Protein AF-A0A4Y8I6A5-F1 (afdb_monomer)

Secondary structure (DSSP, 8-state):
--HHHHHHHHHHHHHHHHHHHTTTS--HHHHHH-TTHHHH-HHHHHHHHHHHHHHHHHHHHHHHHHHHHHHHHHHHHHTTHHHHTT-SSHHHHHHTTT--HHHHHHHHHHIIIIIIIT---HHHHHTS-HHHHHHHHHHHHSTT--HHHHHHHHHHHHHS-HHHHHHHHHHHHHHHHHHHHHHHHHT-

Structure (mmCIF, N/CA/C/O backbone):
data_AF-A0A4Y8I6A5-F1
#
_entry.id   AF-A0A4Y8I6A5-F1
#
loop_
_atom_site.group_PDB
_atom_site.id
_atom_site.type_symbol
_atom_site.label_atom_id
_atom_site.label_alt_id
_atom_site.label_comp_id
_atom_site.label_asym_id
_atom_site.label_entity_id
_atom_site.label_seq_id
_atom_site.pdbx_PDB_ins_code
_atom_site.Cartn_x
_atom_site.Cartn_y
_atom_site.Cartn_z
_atom_site.occupancy
_atom_site.B_iso_or_equiv
_atom_site.auth_seq_id
_atom_site.auth_comp_id
_atom_site.auth_asym_id
_atom_site.auth_atom_id
_atom_site.pdbx_PDB_model_num
ATOM 1 N N . MET A 1 1 ? -5.069 42.595 6.180 1.00 43.12 1 MET A N 1
ATOM 2 C CA . MET A 1 1 ? -6.204 42.100 6.988 1.00 43.12 1 MET A CA 1
ATOM 3 C C . MET A 1 1 ? -7.064 41.195 6.094 1.00 43.12 1 MET A C 1
ATOM 5 O O . MET A 1 1 ? -8.200 41.523 5.819 1.00 43.12 1 MET A O 1
ATOM 9 N N . GLU A 1 2 ? -6.497 40.092 5.577 1.00 47.56 2 GLU A N 1
ATOM 10 C CA . GLU A 1 2 ? -7.150 39.235 4.550 1.00 47.56 2 GLU A CA 1
ATOM 11 C C . GLU A 1 2 ? -7.044 37.723 4.825 1.00 47.56 2 GLU A C 1
ATOM 13 O O . GLU A 1 2 ? -7.736 36.931 4.198 1.00 47.56 2 GLU A O 1
ATOM 18 N N . LYS A 1 3 ? -6.242 37.287 5.808 1.00 46.78 3 LYS A N 1
ATOM 19 C CA . LYS A 1 3 ? -6.099 35.855 6.132 1.00 46.78 3 LYS A CA 1
ATOM 20 C C . LYS A 1 3 ? -7.251 35.273 6.964 1.00 46.78 3 LYS A C 1
ATOM 22 O O . LYS A 1 3 ? -7.397 34.061 7.003 1.00 46.78 3 LYS A O 1
ATOM 27 N N . MET A 1 4 ? -8.086 36.110 7.585 1.00 45.22 4 MET A N 1
ATOM 28 C CA . MET A 1 4 ? -9.208 35.647 8.419 1.00 45.22 4 MET A CA 1
ATOM 29 C C . MET A 1 4 ? -10.444 35.211 7.618 1.00 45.22 4 MET A C 1
ATOM 31 O O . MET A 1 4 ? -11.319 34.566 8.181 1.00 45.22 4 MET A O 1
ATOM 35 N N . ASN A 1 5 ? -10.527 35.530 6.320 1.00 50.16 5 ASN A N 1
ATOM 36 C CA . ASN A 1 5 ? -11.754 35.312 5.545 1.00 50.16 5 ASN A CA 1
ATOM 37 C C . ASN A 1 5 ? -11.754 33.980 4.772 1.00 50.16 5 ASN A C 1
ATOM 39 O O . ASN A 1 5 ? -12.779 33.320 4.687 1.00 50.16 5 ASN A O 1
ATOM 43 N N . ALA A 1 6 ? -10.600 33.524 4.270 1.00 48.41 6 ALA A N 1
ATOM 44 C CA . ALA A 1 6 ? -10.516 32.258 3.530 1.00 48.41 6 ALA A CA 1
ATOM 45 C C . ALA A 1 6 ? -10.753 31.027 4.424 1.00 48.41 6 ALA A C 1
ATOM 47 O O . ALA A 1 6 ? -11.382 30.067 3.996 1.00 48.41 6 ALA A O 1
ATOM 48 N N . GLN A 1 7 ? -10.286 31.084 5.675 1.00 49.12 7 GLN A N 1
ATOM 49 C CA . GLN A 1 7 ? -10.364 29.980 6.635 1.00 49.12 7 GLN A CA 1
ATOM 50 C C . GLN A 1 7 ? -11.782 29.796 7.207 1.00 49.12 7 GLN A C 1
ATOM 52 O O . GLN A 1 7 ? -12.219 28.675 7.445 1.00 49.12 7 GLN A O 1
ATOM 57 N N . ALA A 1 8 ? -12.527 30.894 7.374 1.00 49.81 8 ALA A N 1
ATOM 58 C CA . ALA A 1 8 ? -13.933 30.858 7.776 1.00 49.81 8 ALA A CA 1
ATOM 59 C C . ALA A 1 8 ? -14.845 30.364 6.637 1.00 49.81 8 ALA A C 1
ATOM 61 O O . ALA A 1 8 ? -15.798 29.627 6.876 1.00 49.81 8 ALA A O 1
ATOM 62 N N . VAL A 1 9 ? -14.525 30.719 5.386 1.00 51.00 9 VAL A N 1
ATOM 63 C CA . VAL A 1 9 ? -15.269 30.264 4.200 1.00 51.00 9 VAL A CA 1
ATOM 64 C C . VAL A 1 9 ? -15.098 28.758 3.969 1.00 51.00 9 VAL A C 1
ATOM 66 O O . VAL A 1 9 ? -16.078 28.088 3.651 1.00 51.00 9 VAL A O 1
ATOM 69 N N . THR A 1 10 ? -13.903 28.198 4.184 1.00 61.25 10 THR A N 1
ATOM 70 C CA . THR A 1 10 ? -13.687 26.743 4.094 1.00 61.25 10 THR A CA 1
ATOM 71 C C . THR A 1 10 ? -14.313 25.970 5.256 1.00 61.25 10 THR A C 1
ATOM 73 O O . THR A 1 10 ? -14.865 24.898 5.019 1.00 61.25 10 THR A O 1
ATOM 76 N N . SER A 1 11 ? -14.298 26.509 6.482 1.00 60.16 11 SER A N 1
ATOM 77 C CA . SER A 1 11 ? -14.939 25.865 7.644 1.00 60.16 11 SER A CA 1
ATOM 78 C C . SER A 1 11 ? -16.458 25.756 7.472 1.00 60.16 11 SER A C 1
ATOM 80 O O . SER A 1 11 ? -17.018 24.676 7.638 1.00 60.16 11 SER A O 1
ATOM 82 N N . ASN A 1 12 ? -17.112 26.833 7.024 1.00 62.53 12 ASN A N 1
ATOM 83 C CA . ASN A 1 12 ? -18.562 26.846 6.806 1.00 62.53 12 ASN A CA 1
ATOM 84 C C . ASN A 1 12 ? -19.004 25.893 5.681 1.00 62.53 12 ASN A C 1
ATOM 86 O O . ASN A 1 12 ? -20.095 25.336 5.741 1.00 62.53 12 ASN A O 1
ATOM 90 N N . GLN A 1 13 ? -18.173 25.680 4.653 1.00 67.31 13 GLN A N 1
ATOM 91 C CA . GLN A 1 13 ? -18.463 24.709 3.589 1.00 67.31 13 GLN A CA 1
ATOM 92 C C . GLN A 1 13 ? -18.301 23.258 4.054 1.00 67.31 13 GLN A C 1
ATOM 94 O O . GLN A 1 13 ? -19.060 22.391 3.619 1.00 67.31 13 GLN A O 1
ATOM 99 N N . LEU A 1 14 ? -17.323 22.991 4.923 1.00 67.00 14 LEU A N 1
ATOM 100 C CA . LEU A 1 14 ? -17.109 21.664 5.494 1.00 67.00 14 LEU A CA 1
ATOM 101 C C . LEU A 1 14 ? -18.256 21.287 6.440 1.00 67.00 14 LEU A C 1
ATOM 103 O O . LEU A 1 14 ? -18.814 20.202 6.316 1.00 67.00 14 LEU A O 1
ATOM 107 N N . GLU A 1 15 ? -18.655 22.206 7.323 1.00 67.75 15 GLU A N 1
ATOM 108 C CA . GLU A 1 15 ? -19.793 22.027 8.233 1.00 67.75 15 GLU A CA 1
ATOM 109 C C . GLU A 1 15 ? -21.109 21.815 7.476 1.00 67.75 15 GLU A C 1
ATOM 111 O O . GLU A 1 15 ? -21.876 20.919 7.828 1.00 67.75 15 GLU A O 1
ATOM 116 N N . LEU A 1 16 ? -21.342 22.568 6.393 1.00 68.88 16 LEU A N 1
ATOM 117 C CA . LEU A 1 16 ? -22.527 22.396 5.551 1.00 68.88 16 LEU A CA 1
ATOM 118 C C . LEU A 1 16 ? -22.558 20.999 4.911 1.00 68.88 16 LEU A C 1
ATOM 120 O O . LEU A 1 16 ? -23.539 20.276 5.074 1.00 68.88 16 LEU A O 1
ATOM 124 N N . ARG A 1 17 ? -21.462 20.570 4.271 1.00 67.12 17 ARG A N 1
ATOM 125 C CA . ARG A 1 17 ? -21.374 19.236 3.653 1.00 67.12 17 ARG A CA 1
ATOM 126 C C . ARG A 1 17 ? -21.499 18.107 4.675 1.00 67.12 17 ARG A C 1
ATOM 128 O O . ARG A 1 17 ? -22.164 17.111 4.402 1.00 67.12 17 ARG A O 1
ATOM 135 N N . LEU A 1 18 ? -20.899 18.257 5.856 1.00 68.06 18 LEU A N 1
ATOM 136 C CA . LEU A 1 18 ? -21.049 17.290 6.946 1.00 68.06 18 LEU A CA 1
ATOM 137 C C . LEU A 1 18 ? -22.509 17.200 7.397 1.00 68.06 18 LEU A C 1
ATOM 139 O O . LEU A 1 18 ? -23.040 16.102 7.545 1.00 68.06 18 LEU A O 1
ATOM 143 N N . SER A 1 19 ? -23.185 18.341 7.548 1.00 66.06 19 SER A N 1
ATOM 144 C CA . SER A 1 19 ? -24.585 18.389 7.977 1.00 66.06 19 SER A CA 1
ATOM 145 C C . SER A 1 19 ? -25.557 17.754 6.974 1.00 66.06 19 SER A C 1
ATOM 147 O O . SER A 1 19 ? -26.521 17.113 7.393 1.00 66.06 19 SER A O 1
ATOM 149 N N . GLU A 1 20 ? -25.279 17.870 5.671 1.00 67.31 20 GLU A N 1
ATOM 150 C CA . GLU A 1 20 ? -26.081 17.268 4.597 1.00 67.31 20 GLU A CA 1
ATOM 151 C C . GLU A 1 20 ? -25.917 15.739 4.536 1.00 67.31 20 GLU A C 1
ATOM 153 O O . GLU A 1 20 ? -26.869 15.024 4.223 1.00 67.31 20 GLU A O 1
ATOM 158 N N . THR A 1 21 ? -24.742 15.230 4.912 1.00 63.84 21 THR A N 1
ATOM 159 C CA . THR A 1 21 ? -24.353 13.826 4.695 1.00 63.84 21 THR A CA 1
ATOM 160 C C . THR A 1 21 ? -24.553 12.948 5.942 1.00 63.84 21 THR A C 1
ATOM 162 O O . THR A 1 21 ? -24.827 11.749 5.837 1.00 63.84 21 THR A O 1
ATOM 165 N N . LYS A 1 22 ? -24.534 13.545 7.147 1.00 62.31 22 LYS A N 1
ATOM 166 C CA . LYS A 1 22 ? -24.567 12.816 8.434 1.00 62.31 22 LYS A CA 1
ATOM 167 C C . LYS A 1 22 ? -25.775 11.898 8.635 1.00 62.31 22 LYS A C 1
ATOM 169 O O . LYS A 1 22 ? -25.669 10.885 9.326 1.00 62.31 22 LYS A O 1
ATOM 174 N N . ASN A 1 23 ? -26.918 12.238 8.043 1.00 56.59 23 ASN A N 1
ATOM 175 C CA . ASN A 1 23 ? -28.165 11.482 8.197 1.00 56.59 23 ASN A CA 1
ATOM 176 C C . ASN A 1 23 ? -28.433 10.499 7.045 1.00 56.59 23 ASN A C 1
ATOM 178 O O . ASN A 1 23 ? -29.387 9.732 7.131 1.00 56.59 23 ASN A O 1
ATOM 182 N N . GLN A 1 24 ? -27.639 10.535 5.970 1.00 61.53 24 GLN A N 1
ATOM 183 C CA . GLN A 1 24 ? -27.833 9.679 4.792 1.00 61.53 24 GLN A CA 1
ATOM 184 C C . GLN A 1 24 ? -26.874 8.483 4.771 1.00 61.53 24 GLN A C 1
ATOM 186 O O . GLN A 1 24 ? -27.240 7.431 4.257 1.00 61.53 24 GLN A O 1
ATOM 191 N N . GLU A 1 25 ? -25.679 8.625 5.355 1.00 70.25 25 GLU A N 1
ATOM 192 C CA . GLU A 1 25 ? -24.605 7.626 5.231 1.00 70.25 25 GLU A CA 1
ATOM 193 C C . GLU A 1 25 ? -24.274 6.866 6.523 1.00 70.25 25 GLU A C 1
ATOM 195 O O . GLU A 1 25 ? -23.588 5.845 6.461 1.00 70.25 25 GLU A O 1
ATOM 200 N N . ILE A 1 26 ? -24.730 7.342 7.687 1.00 83.06 26 ILE A N 1
ATOM 201 C CA . ILE A 1 26 ? -24.461 6.718 8.992 1.00 83.06 26 ILE A CA 1
ATOM 202 C C . ILE A 1 26 ? -25.775 6.266 9.632 1.00 83.06 26 ILE A C 1
ATOM 204 O O . ILE A 1 26 ? -26.689 7.068 9.839 1.00 83.06 26 ILE A O 1
ATOM 208 N N . THR A 1 27 ? -25.865 4.989 9.974 1.00 85.31 27 THR A N 1
ATOM 209 C CA . THR A 1 27 ? -27.017 4.391 10.658 1.00 85.31 27 THR A CA 1
ATOM 210 C C . THR A 1 27 ? -26.979 4.643 12.165 1.00 85.31 27 THR A C 1
ATOM 212 O O . THR A 1 27 ? -25.918 4.847 12.757 1.00 85.31 27 THR A O 1
ATOM 215 N N . ASP A 1 28 ? -28.143 4.602 12.814 1.00 85.38 28 ASP A N 1
ATOM 216 C CA . ASP A 1 28 ? -28.228 4.719 14.277 1.00 85.38 28 ASP A CA 1
ATOM 217 C C . ASP A 1 28 ? -27.518 3.550 14.982 1.00 85.38 28 ASP A C 1
ATOM 219 O O . ASP A 1 28 ? -26.943 3.730 16.053 1.00 85.38 28 ASP A O 1
ATOM 223 N N . GLU A 1 29 ? -27.485 2.372 14.350 1.00 86.06 29 GLU A N 1
ATOM 224 C CA . GLU A 1 29 ? -26.747 1.198 14.825 1.00 86.06 29 GLU A CA 1
ATOM 225 C C . GLU A 1 29 ? -25.229 1.436 14.826 1.00 86.06 29 GLU A C 1
ATOM 227 O O . GLU A 1 29 ? -24.567 1.119 15.814 1.00 86.06 29 GLU A O 1
ATOM 232 N N . GLU A 1 30 ? -24.672 2.055 13.776 1.00 85.31 30 GLU A N 1
ATOM 233 C CA . GLU A 1 30 ? -23.248 2.429 13.722 1.00 85.31 30 GLU A CA 1
ATOM 234 C C . GLU A 1 30 ? -22.875 3.435 14.821 1.00 85.31 30 GLU A C 1
ATOM 236 O O . GLU A 1 30 ? -21.809 3.329 15.432 1.00 85.31 30 GLU A O 1
ATOM 241 N N . VAL A 1 31 ? -23.757 4.400 15.107 1.00 85.56 31 VAL A N 1
ATOM 242 C CA . VAL A 1 31 ? -23.542 5.375 16.188 1.00 85.56 31 VAL A CA 1
ATOM 243 C C . VAL A 1 31 ? -23.628 4.692 17.554 1.00 85.56 31 VAL A C 1
ATOM 245 O O . VAL A 1 31 ? -22.756 4.902 18.397 1.00 85.56 31 VAL A O 1
ATOM 248 N N . ALA A 1 32 ? -24.634 3.845 17.777 1.00 85.50 32 ALA A N 1
ATOM 249 C CA . ALA A 1 32 ? -24.823 3.135 19.041 1.00 85.50 32 ALA A CA 1
ATOM 250 C C . ALA A 1 32 ? -23.704 2.117 19.328 1.00 85.50 32 ALA A C 1
ATOM 252 O O . ALA A 1 32 ? -23.333 1.920 20.484 1.00 85.50 32 ALA A O 1
ATOM 253 N N . ALA A 1 33 ? -23.133 1.499 18.292 1.00 87.38 33 ALA A N 1
ATOM 254 C CA . ALA A 1 33 ? -22.015 0.566 18.425 1.00 87.38 33 ALA A CA 1
ATOM 255 C C . ALA A 1 33 ? -20.699 1.251 18.839 1.00 87.38 33 ALA A C 1
ATOM 257 O O . ALA A 1 33 ? -19.775 0.590 19.321 1.00 87.38 33 ALA A O 1
ATOM 258 N N . ASN A 1 34 ? -20.585 2.570 18.666 1.00 86.94 34 ASN A N 1
ATOM 259 C CA . ASN A 1 34 ? -19.390 3.303 19.049 1.00 86.94 34 ASN A CA 1
ATOM 260 C C . ASN A 1 34 ? -19.425 3.649 20.544 1.00 86.94 34 ASN A C 1
ATOM 262 O O . ASN A 1 34 ? -20.170 4.523 20.980 1.00 86.94 34 ASN A O 1
ATOM 266 N N . TRP A 1 35 ? -18.553 3.016 21.332 1.00 85.12 35 TRP A N 1
ATOM 267 C CA . TRP A 1 35 ? -18.461 3.232 22.785 1.00 85.12 35 TRP A CA 1
ATOM 268 C C . TRP A 1 35 ? -18.250 4.702 23.183 1.00 85.12 35 TRP A C 1
ATOM 270 O O . TRP A 1 35 ? -18.579 5.110 24.294 1.00 85.12 35 TRP A O 1
ATOM 280 N N . ARG A 1 36 ? -17.703 5.523 22.278 1.00 85.94 36 ARG A N 1
ATOM 281 C CA . ARG A 1 36 ? -17.459 6.950 22.516 1.00 85.94 36 ARG A CA 1
ATOM 282 C C . ARG A 1 36 ? -18.739 7.792 22.492 1.00 85.94 36 ARG A C 1
ATOM 284 O O . ARG A 1 36 ? -18.699 8.938 22.941 1.00 85.94 36 ARG A O 1
ATOM 291 N N . THR A 1 37 ? -19.860 7.249 22.018 1.00 88.88 37 THR A N 1
ATOM 292 C CA . THR A 1 37 ? -21.160 7.938 21.964 1.00 88.88 37 THR A CA 1
ATOM 293 C C . THR A 1 37 ? -21.626 8.392 23.341 1.00 88.88 37 THR A C 1
ATOM 295 O O . THR A 1 37 ? -22.098 9.517 23.478 1.00 88.88 37 THR A O 1
ATOM 298 N N . GLU A 1 38 ? -21.396 7.593 24.384 1.00 86.44 38 GLU A N 1
ATOM 299 C CA . GLU A 1 38 ? -21.756 7.952 25.764 1.00 86.44 38 GLU A CA 1
ATOM 300 C C . GLU A 1 38 ? -20.943 9.136 26.316 1.00 86.44 38 GLU A C 1
ATOM 302 O O . GLU A 1 38 ? -21.391 9.833 27.224 1.00 86.44 38 GLU A O 1
ATOM 307 N N . ILE A 1 39 ? -19.748 9.376 25.767 1.00 91.88 39 ILE A N 1
ATOM 308 C CA . ILE A 1 39 ? -18.814 10.402 26.249 1.00 91.88 39 ILE A CA 1
ATOM 309 C C . ILE A 1 39 ? -19.007 11.717 25.494 1.00 91.88 39 ILE A C 1
ATOM 311 O O . ILE A 1 39 ? -19.040 12.783 26.107 1.00 91.88 39 ILE A O 1
ATOM 315 N N . TYR A 1 40 ? -19.106 11.650 24.164 1.00 88.81 40 TYR A N 1
ATOM 316 C CA . TYR A 1 40 ? -19.106 12.837 23.300 1.00 88.81 40 TYR A CA 1
ATOM 317 C C . TYR A 1 40 ? -20.482 13.176 22.713 1.00 88.81 40 TYR A C 1
ATOM 319 O O . TYR A 1 40 ? -20.649 14.259 22.154 1.00 88.81 40 TYR A O 1
ATOM 327 N N . GLY A 1 41 ? -21.466 12.287 22.859 1.00 91.00 41 GLY A N 1
ATOM 328 C CA . GLY A 1 41 ? -22.806 12.438 22.301 1.00 91.00 41 GLY A CA 1
ATOM 329 C C . GLY A 1 41 ? -22.916 11.998 20.838 1.00 91.00 41 GLY A C 1
ATOM 330 O O . GLY A 1 41 ? -21.947 12.004 20.074 1.00 91.00 41 GLY A O 1
ATOM 331 N N . GLU A 1 42 ? -24.135 11.636 20.438 1.00 89.25 42 GLU A N 1
ATOM 332 C CA . GLU A 1 42 ? -24.448 11.059 19.122 1.00 89.25 42 GLU A CA 1
ATOM 333 C C . GLU A 1 42 ? -24.036 11.952 17.949 1.00 89.25 42 GLU A C 1
ATOM 335 O O . GLU A 1 42 ? -23.518 11.463 16.948 1.00 89.25 42 GLU A O 1
ATOM 340 N N . GLU A 1 43 ? -24.233 13.267 18.062 1.00 86.00 43 GLU A N 1
ATOM 341 C CA . GLU A 1 43 ? -23.920 14.199 16.977 1.00 86.00 43 GLU A CA 1
ATOM 342 C C . GLU A 1 43 ? -22.422 1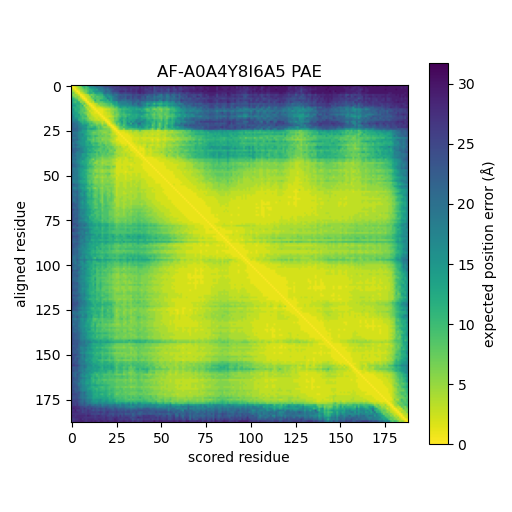4.237 16.654 1.00 86.00 43 GLU A C 1
ATOM 344 O O . GLU A 1 43 ? -22.040 14.207 15.482 1.00 86.00 43 GLU A O 1
ATOM 349 N N . VAL A 1 44 ? -21.570 14.262 17.683 1.00 87.44 44 VAL A N 1
ATOM 350 C CA . VAL A 1 44 ? -20.113 14.297 17.502 1.00 87.44 44 VAL A CA 1
ATOM 351 C C . VAL A 1 44 ? -19.630 12.996 16.870 1.00 87.44 44 VAL A C 1
ATOM 353 O O . VAL A 1 44 ? -18.817 13.022 15.943 1.00 87.44 44 VAL A O 1
ATOM 356 N N . ILE A 1 45 ? -20.158 11.858 17.327 1.00 90.56 45 ILE A N 1
ATOM 357 C CA . ILE A 1 45 ? -19.795 10.552 16.773 1.00 90.56 45 ILE A CA 1
ATOM 358 C C . ILE A 1 45 ? -20.252 10.417 15.330 1.00 90.56 45 ILE A C 1
ATOM 360 O O . ILE A 1 45 ? -19.460 10.005 14.487 1.00 90.56 45 ILE A O 1
ATOM 364 N N . ARG A 1 46 ? -21.476 10.834 15.010 1.00 88.06 46 ARG A N 1
ATOM 365 C CA . ARG A 1 46 ? -21.986 10.791 13.640 1.00 88.06 46 ARG A CA 1
ATOM 366 C C . ARG A 1 46 ? -21.110 11.606 12.687 1.00 88.06 46 ARG A C 1
ATOM 368 O O . ARG A 1 46 ? -20.738 11.103 11.634 1.00 88.06 46 ARG A O 1
ATOM 375 N N . ASN A 1 47 ? -20.712 12.818 13.078 1.00 85.19 47 ASN A N 1
ATOM 376 C CA . ASN A 1 47 ? -19.799 13.638 12.275 1.00 85.19 47 ASN A CA 1
ATOM 377 C C . ASN A 1 47 ? -18.415 12.987 12.123 1.00 85.19 47 ASN A C 1
ATOM 379 O O . ASN A 1 47 ? -17.833 13.033 11.042 1.00 85.19 47 ASN A O 1
ATOM 383 N N . THR A 1 48 ? -17.902 12.364 13.187 1.00 87.25 48 THR A N 1
ATOM 384 C CA . THR A 1 48 ? -16.615 11.650 13.154 1.00 87.25 48 THR A CA 1
ATOM 385 C C . THR A 1 48 ? -16.666 10.471 12.181 1.00 87.25 48 THR A C 1
ATOM 387 O O . THR A 1 48 ? -15.785 10.341 11.343 1.00 87.25 48 THR A O 1
ATOM 390 N N . LEU A 1 49 ? -17.731 9.667 12.222 1.00 87.69 49 LEU A N 1
ATOM 391 C CA . LEU A 1 49 ? -17.896 8.515 11.334 1.00 87.69 49 LEU A CA 1
ATOM 392 C C . LEU A 1 49 ? -18.022 8.921 9.858 1.00 87.69 49 LEU A C 1
ATOM 394 O O . LEU A 1 49 ? -17.468 8.244 8.996 1.00 87.69 49 LEU A O 1
ATOM 398 N N . VAL A 1 50 ? -18.703 10.035 9.553 1.00 88.06 50 VAL A N 1
ATOM 399 C CA . VAL A 1 50 ? -18.737 10.587 8.183 1.00 88.06 50 VAL A CA 1
ATOM 400 C C . VAL A 1 50 ? -17.333 10.971 7.723 1.00 88.06 50 VAL A C 1
ATOM 402 O O . VAL A 1 50 ? -16.927 10.619 6.619 1.00 88.06 50 VAL A O 1
ATOM 405 N N . LEU A 1 51 ? -16.577 11.675 8.572 1.00 85.31 51 LEU A N 1
ATOM 406 C CA . LEU A 1 51 ? -15.205 12.066 8.251 1.00 85.31 51 LE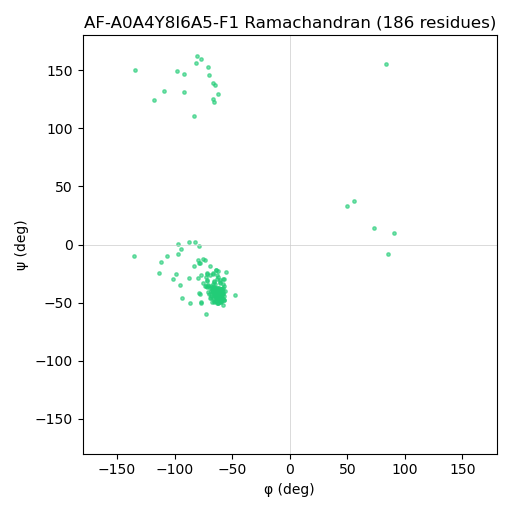U A CA 1
ATOM 407 C C . LEU A 1 51 ? -14.315 10.844 8.013 1.00 85.31 51 LEU A C 1
ATOM 409 O O . LEU A 1 51 ? -13.563 10.836 7.041 1.00 85.31 51 LEU A O 1
ATOM 413 N N . ASP A 1 52 ? -14.430 9.814 8.849 1.00 86.81 52 ASP A N 1
ATOM 414 C CA . ASP A 1 52 ? -13.676 8.570 8.690 1.00 86.81 52 ASP A CA 1
ATOM 415 C C . ASP A 1 52 ? -14.010 7.880 7.356 1.00 86.81 52 ASP A C 1
ATOM 417 O O . ASP A 1 52 ? -13.092 7.482 6.634 1.00 86.81 52 ASP A O 1
ATOM 421 N N . LYS A 1 53 ? -15.297 7.809 6.971 1.00 86.38 53 LYS A N 1
ATOM 422 C CA . LYS A 1 53 ? -15.719 7.270 5.662 1.00 86.38 53 LYS A CA 1
ATOM 423 C C . LYS A 1 53 ? -15.133 8.078 4.504 1.00 86.38 53 LYS A C 1
ATOM 425 O O . LYS A 1 53 ? -14.497 7.500 3.627 1.00 86.38 53 LYS A O 1
ATOM 430 N N . TRP A 1 54 ? -15.255 9.404 4.529 1.00 86.75 54 TRP A N 1
ATOM 431 C CA . TRP A 1 54 ? -14.723 10.269 3.468 1.00 86.75 54 TRP A CA 1
ATOM 432 C C . TRP A 1 54 ? -13.205 10.190 3.328 1.00 86.75 54 TRP A C 1
ATOM 434 O O . TRP A 1 54 ? -12.675 10.189 2.216 1.00 86.75 54 TRP A O 1
ATOM 444 N N . VAL A 1 55 ? -12.486 10.141 4.451 1.00 86.31 55 VAL A N 1
ATOM 445 C CA . VAL A 1 55 ? -11.032 9.948 4.443 1.00 86.31 55 VAL A CA 1
ATOM 446 C C . VAL A 1 55 ? -10.699 8.585 3.841 1.00 86.31 55 VAL A C 1
ATOM 448 O O . VAL A 1 55 ? -9.826 8.512 2.977 1.00 86.31 55 VAL A O 1
ATOM 451 N N . GLY A 1 56 ? -11.423 7.533 4.232 1.00 87.38 56 GLY A N 1
ATOM 452 C CA . GLY A 1 56 ? -11.284 6.192 3.664 1.00 87.38 56 GLY A CA 1
ATOM 453 C C . GLY A 1 56 ? -11.491 6.160 2.148 1.00 87.38 56 GLY A C 1
ATOM 454 O O . GLY A 1 56 ? -10.643 5.636 1.429 1.00 87.38 56 GLY A O 1
ATOM 455 N N . GLU A 1 57 ? -12.554 6.785 1.640 1.00 88.75 57 GLU A N 1
ATOM 456 C CA . GLU A 1 57 ? -12.833 6.885 0.200 1.00 88.75 57 GLU A CA 1
ATOM 457 C C . GLU A 1 57 ? -11.724 7.621 -0.555 1.00 88.75 57 GLU A C 1
ATOM 459 O O . GLU A 1 57 ? -11.270 7.171 -1.606 1.00 88.75 57 GLU A O 1
ATOM 464 N N . LYS A 1 58 ? -11.230 8.736 -0.008 1.00 89.12 58 LYS A N 1
ATOM 465 C CA . LYS A 1 58 ? -10.146 9.501 -0.639 1.00 89.12 58 LYS A CA 1
ATOM 466 C C . LYS A 1 58 ? -8.825 8.741 -0.645 1.00 89.12 58 LYS A C 1
ATOM 468 O O . LYS A 1 58 ? -8.085 8.837 -1.624 1.00 89.12 58 LYS A O 1
ATOM 473 N N . ILE A 1 59 ? -8.536 7.979 0.410 1.00 90.00 59 ILE A N 1
ATOM 474 C CA . ILE A 1 59 ? -7.393 7.058 0.443 1.00 90.00 59 ILE A CA 1
ATOM 475 C C . ILE A 1 59 ? -7.561 5.988 -0.637 1.00 90.00 59 ILE A C 1
ATOM 477 O O . ILE A 1 59 ? -6.631 5.761 -1.409 1.00 90.00 59 ILE A O 1
ATOM 481 N N . PHE A 1 60 ? -8.746 5.386 -0.743 1.00 92.12 60 PHE A N 1
ATOM 482 C CA . PHE A 1 60 ? -9.033 4.361 -1.741 1.00 92.12 60 PHE A CA 1
ATOM 483 C C . PHE A 1 60 ? -8.857 4.877 -3.176 1.00 92.12 60 PHE A C 1
ATOM 485 O O . PHE A 1 60 ? -8.160 4.251 -3.977 1.00 92.12 60 PHE A O 1
ATOM 492 N N . GLU A 1 61 ? -9.422 6.044 -3.496 1.00 92.81 61 GLU A N 1
ATOM 493 C CA . GLU A 1 61 ? -9.260 6.701 -4.800 1.00 92.81 61 GLU A CA 1
ATOM 494 C C . GLU A 1 61 ? -7.782 6.982 -5.114 1.00 92.81 61 GLU A C 1
ATOM 496 O O . GLU A 1 61 ? -7.300 6.673 -6.206 1.00 92.81 61 GLU A O 1
ATOM 501 N N . ALA A 1 62 ? -7.043 7.545 -4.150 1.00 92.31 62 ALA A N 1
ATOM 502 C CA . ALA A 1 62 ? -5.628 7.861 -4.322 1.00 92.31 62 ALA A CA 1
ATOM 503 C C . ALA A 1 62 ? -4.781 6.599 -4.543 1.00 92.31 62 ALA A C 1
ATOM 505 O O . ALA A 1 62 ? -3.902 6.581 -5.409 1.00 92.31 62 ALA A O 1
ATOM 506 N N . ASN A 1 63 ? -5.063 5.534 -3.793 1.00 95.06 63 ASN A N 1
ATOM 507 C CA . ASN A 1 63 ? -4.380 4.253 -3.925 1.00 95.06 63 ASN A CA 1
ATOM 508 C C . ASN A 1 63 ? -4.686 3.581 -5.264 1.00 95.06 63 ASN A C 1
ATOM 510 O O . ASN A 1 63 ? -3.770 3.062 -5.900 1.00 95.06 63 ASN A O 1
ATOM 514 N N . THR A 1 64 ? -5.938 3.651 -5.721 1.00 95.69 64 THR A N 1
ATOM 515 C CA . THR A 1 64 ? -6.353 3.132 -7.032 1.00 95.69 64 THR A CA 1
ATOM 516 C C . THR A 1 64 ? -5.539 3.795 -8.139 1.00 95.69 64 THR A C 1
ATOM 518 O O . THR A 1 64 ? -4.871 3.108 -8.912 1.00 95.69 64 THR A O 1
ATOM 521 N N . ALA A 1 65 ? -5.497 5.131 -8.150 1.00 94.81 65 ALA A N 1
ATOM 522 C CA . ALA A 1 65 ? -4.726 5.890 -9.132 1.00 94.81 65 ALA A CA 1
ATOM 523 C C . ALA A 1 65 ? -3.222 5.562 -9.077 1.00 94.81 65 ALA A C 1
ATOM 525 O O . ALA A 1 65 ? -2.563 5.465 -10.113 1.00 94.81 65 ALA A O 1
ATOM 526 N N . MET A 1 66 ? -2.672 5.365 -7.874 1.00 95.12 66 MET A N 1
ATOM 527 C CA . MET A 1 66 ? -1.272 4.980 -7.690 1.00 95.12 66 MET A CA 1
ATOM 528 C C . MET A 1 66 ? -0.972 3.598 -8.287 1.00 95.12 66 MET A C 1
ATOM 530 O O . MET A 1 66 ? -0.009 3.468 -9.047 1.00 95.12 66 MET A O 1
ATOM 534 N N . PHE A 1 67 ? -1.791 2.582 -7.999 1.00 96.38 67 PHE A N 1
ATOM 535 C CA . PHE A 1 67 ? -1.581 1.234 -8.535 1.00 96.38 67 PHE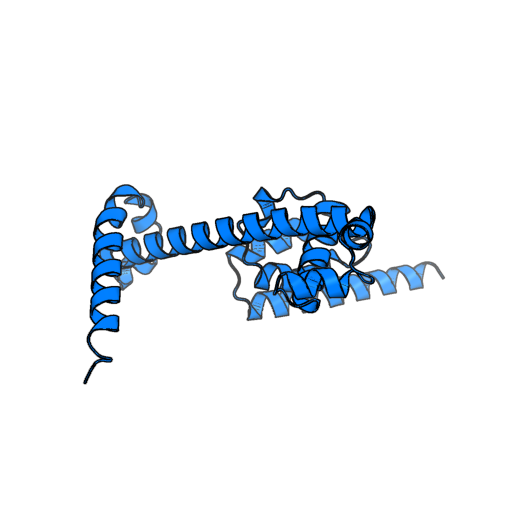 A CA 1
ATOM 536 C C . PHE A 1 67 ? -1.771 1.175 -10.053 1.00 96.38 67 PHE A C 1
ATOM 538 O O . PHE A 1 67 ? -0.960 0.553 -10.738 1.00 96.38 67 PHE A O 1
ATOM 545 N N . GLU A 1 68 ? -2.777 1.861 -10.599 1.00 95.38 68 GLU A N 1
ATOM 546 C CA . GLU A 1 68 ? -2.971 1.974 -12.051 1.00 95.38 68 GLU A CA 1
ATOM 547 C C . GLU A 1 68 ? -1.763 2.616 -12.741 1.00 95.38 68 GLU A C 1
ATOM 549 O O . GLU A 1 68 ? -1.290 2.138 -13.777 1.00 95.38 68 GLU A O 1
ATOM 554 N N . TRP A 1 69 ? -1.224 3.683 -12.149 1.00 95.88 69 TRP A N 1
ATOM 555 C CA . TRP A 1 69 ? -0.030 4.331 -12.670 1.00 95.88 69 TRP A CA 1
ATOM 556 C C . TRP A 1 69 ? 1.190 3.409 -12.599 1.00 95.88 69 TRP A C 1
ATOM 558 O O . TRP A 1 69 ? 1.949 3.317 -13.563 1.00 95.88 69 TRP A O 1
ATOM 568 N N . ILE A 1 70 ? 1.369 2.671 -11.502 1.00 96.69 70 ILE A N 1
ATOM 569 C CA . ILE A 1 70 ? 2.495 1.745 -11.361 1.00 96.69 70 ILE A CA 1
ATOM 570 C C . ILE A 1 70 ? 2.422 0.576 -12.335 1.00 96.69 70 ILE A C 1
ATOM 572 O O . ILE A 1 70 ? 3.449 0.205 -12.897 1.00 96.69 70 ILE A O 1
ATOM 576 N N . GLU A 1 71 ? 1.240 0.044 -12.626 1.00 95.06 71 GLU A N 1
ATOM 577 C CA . GLU A 1 71 ? 1.086 -0.962 -13.680 1.00 95.06 71 GLU A CA 1
ATOM 578 C C . GLU A 1 71 ? 1.557 -0.455 -15.044 1.00 95.06 71 GLU A C 1
ATOM 580 O O . GLU A 1 71 ? 2.227 -1.177 -15.791 1.00 95.06 71 GLU A O 1
ATOM 585 N N . LEU A 1 72 ? 1.224 0.795 -15.378 1.00 95.19 72 LEU A N 1
ATOM 586 C CA . LEU A 1 72 ? 1.713 1.434 -16.595 1.00 95.19 72 LEU A CA 1
ATOM 587 C C . LEU A 1 72 ? 3.238 1.578 -16.558 1.00 95.19 72 LEU A C 1
ATOM 589 O O . LEU A 1 72 ? 3.911 1.254 -17.537 1.00 95.19 72 LEU A O 1
ATOM 593 N N . VAL A 1 73 ? 3.787 2.023 -15.428 1.00 95.81 73 VAL A N 1
ATOM 594 C CA . VAL A 1 73 ? 5.233 2.167 -15.226 1.00 95.81 73 VAL A CA 1
ATOM 595 C C . VAL A 1 73 ? 5.958 0.830 -15.396 1.00 95.81 73 VAL A C 1
ATOM 597 O O . VAL A 1 73 ? 6.990 0.787 -16.066 1.00 95.81 73 VAL A O 1
ATOM 600 N N . VAL A 1 74 ? 5.420 -0.265 -14.850 1.00 95.44 74 VAL A N 1
ATOM 601 C CA . VAL A 1 74 ? 5.968 -1.622 -15.003 1.00 95.44 74 VAL A CA 1
ATOM 602 C C . VAL A 1 74 ? 6.021 -2.015 -16.477 1.00 95.44 74 VAL A C 1
ATOM 604 O O . VAL A 1 74 ? 7.079 -2.429 -16.952 1.00 95.44 74 VAL A O 1
ATOM 607 N N . LYS A 1 75 ? 4.925 -1.820 -17.222 1.00 95.19 75 LYS A N 1
ATOM 608 C CA . LYS A 1 75 ? 4.868 -2.105 -18.668 1.00 95.19 75 LYS A CA 1
ATOM 609 C C . LYS A 1 75 ? 5.891 -1.278 -19.445 1.00 95.19 75 LYS A C 1
ATOM 611 O O . LYS A 1 75 ? 6.696 -1.829 -20.189 1.00 95.19 75 LYS A O 1
ATOM 616 N N . ILE A 1 76 ? 5.934 0.036 -19.211 1.00 94.75 76 ILE A N 1
ATOM 617 C CA . ILE A 1 76 ? 6.868 0.948 -19.890 1.00 94.75 76 ILE A CA 1
ATOM 618 C C . ILE A 1 76 ? 8.324 0.583 -19.601 1.00 94.75 76 ILE A C 1
ATOM 620 O O . ILE A 1 76 ? 9.158 0.630 -20.509 1.00 94.75 76 ILE A O 1
ATOM 624 N N . LYS A 1 77 ? 8.634 0.212 -18.355 1.00 94.19 77 LYS A N 1
ATOM 625 C CA . LYS A 1 77 ? 9.971 -0.222 -17.948 1.00 94.19 77 LYS A CA 1
ATOM 626 C C . LYS A 1 77 ? 10.356 -1.548 -18.604 1.00 94.19 77 LYS A C 1
ATOM 628 O O . LYS A 1 77 ? 11.473 -1.660 -19.101 1.00 94.19 77 LYS A O 1
ATOM 633 N N . TYR A 1 78 ? 9.453 -2.529 -18.607 1.00 94.06 78 TYR A N 1
ATOM 634 C CA . TYR A 1 78 ? 9.691 -3.861 -19.169 1.00 94.06 78 TYR A CA 1
ATOM 635 C C . TYR A 1 78 ? 9.894 -3.814 -20.688 1.00 94.06 78 TYR A C 1
ATOM 637 O O . TYR A 1 78 ? 10.906 -4.299 -21.191 1.00 94.06 78 TYR A O 1
ATOM 645 N N . ASP A 1 79 ? 8.996 -3.134 -21.404 1.00 95.25 79 ASP A N 1
ATOM 646 C CA . ASP A 1 79 ? 9.043 -3.011 -22.866 1.00 95.25 79 ASP A CA 1
ATOM 647 C C . ASP A 1 79 ? 10.058 -1.965 -23.351 1.00 95.25 79 ASP A C 1
ATOM 649 O O . ASP A 1 79 ? 10.195 -1.733 -24.553 1.00 95.25 79 ASP A O 1
ATOM 653 N N . LYS A 1 80 ? 10.741 -1.279 -22.423 1.00 94.81 80 LYS A N 1
ATOM 654 C CA . LYS A 1 80 ? 11.613 -0.127 -22.697 1.00 94.81 80 LYS A CA 1
ATOM 655 C C . LYS A 1 80 ? 10.942 0.942 -23.564 1.00 94.81 80 LYS A C 1
ATOM 657 O O . LYS A 1 80 ? 11.592 1.646 -24.335 1.00 94.81 80 LYS A O 1
ATOM 662 N N . SER A 1 81 ? 9.626 1.105 -23.416 1.00 95.56 81 SER A N 1
ATOM 663 C CA . SER A 1 81 ? 8.839 2.053 -24.216 1.00 95.56 81 SER A CA 1
ATOM 664 C C . SER A 1 81 ? 9.280 3.505 -23.998 1.00 95.56 81 SER A C 1
ATOM 666 O O . SER A 1 81 ? 9.099 4.342 -24.878 1.00 95.56 81 SER A O 1
ATOM 668 N N . TYR A 1 82 ? 9.927 3.809 -22.868 1.00 95.31 82 TYR A N 1
ATOM 669 C CA . TYR A 1 82 ? 10.520 5.124 -22.614 1.00 95.31 82 TYR A CA 1
ATOM 670 C C . TYR A 1 82 ? 11.603 5.498 -23.649 1.00 95.31 82 TYR A C 1
ATOM 672 O O . TYR A 1 82 ? 11.724 6.673 -23.994 1.00 95.31 82 TYR A O 1
ATOM 680 N N . GLU A 1 83 ? 12.328 4.525 -24.215 1.00 95.88 83 GLU A N 1
ATOM 681 C CA . GLU A 1 83 ? 13.333 4.771 -25.263 1.00 95.88 83 GLU A CA 1
ATOM 682 C C . GLU A 1 83 ? 12.671 5.247 -26.564 1.00 95.88 83 GLU A C 1
ATOM 684 O O . GLU A 1 83 ? 13.168 6.154 -27.230 1.00 95.88 83 GLU A O 1
ATOM 689 N N . GLN A 1 84 ? 11.494 4.704 -26.890 1.00 94.75 84 GLN A N 1
ATOM 690 C CA . GLN A 1 84 ? 10.705 5.105 -28.063 1.00 94.75 84 GLN A CA 1
ATOM 691 C C . GLN A 1 84 ? 10.112 6.510 -27.914 1.00 94.75 84 GLN A C 1
ATOM 693 O O . GLN A 1 84 ? 9.882 7.200 -28.905 1.00 94.75 84 GLN A O 1
ATOM 698 N N . LEU A 1 85 ? 9.896 6.946 -26.672 1.00 92.94 85 LEU A N 1
ATOM 699 C CA . LEU A 1 85 ? 9.463 8.300 -26.333 1.00 92.94 85 LEU A CA 1
ATOM 700 C C . LEU A 1 85 ? 10.632 9.304 -26.299 1.00 92.94 85 LEU A C 1
ATOM 702 O O . LEU A 1 85 ? 10.417 10.476 -25.998 1.00 92.94 85 LEU A O 1
ATOM 706 N N . GLY A 1 86 ? 11.855 8.867 -26.621 1.00 94.94 86 GLY A N 1
ATOM 707 C CA . GLY A 1 86 ? 13.040 9.720 -26.718 1.00 94.94 86 GLY A CA 1
ATOM 708 C C . GLY A 1 86 ? 13.844 9.861 -25.424 1.00 94.94 86 GLY A C 1
ATOM 709 O O . GLY A 1 86 ? 14.760 10.681 -25.376 1.00 94.94 86 GLY A O 1
ATOM 710 N N . TYR A 1 87 ? 13.543 9.074 -24.386 1.00 96.44 87 TYR A N 1
ATOM 711 C CA . TYR A 1 87 ? 14.286 9.099 -23.125 1.00 96.44 87 TYR A CA 1
ATOM 712 C C . TYR A 1 87 ? 15.420 8.077 -23.140 1.00 96.44 87 TYR A C 1
ATOM 714 O O . TYR A 1 87 ? 15.219 6.904 -23.441 1.00 96.44 87 TYR A O 1
ATOM 722 N N . THR A 1 88 ? 16.626 8.503 -22.764 1.00 93.38 88 THR A N 1
ATOM 723 C CA . THR A 1 88 ? 17.799 7.614 -22.718 1.00 93.38 88 THR A CA 1
ATOM 724 C C . THR A 1 88 ? 17.813 6.685 -21.512 1.00 93.38 88 THR A C 1
ATOM 726 O O . THR A 1 88 ? 18.431 5.623 -21.559 1.00 93.38 88 THR A O 1
ATOM 729 N N . LYS A 1 89 ? 17.165 7.090 -20.417 1.0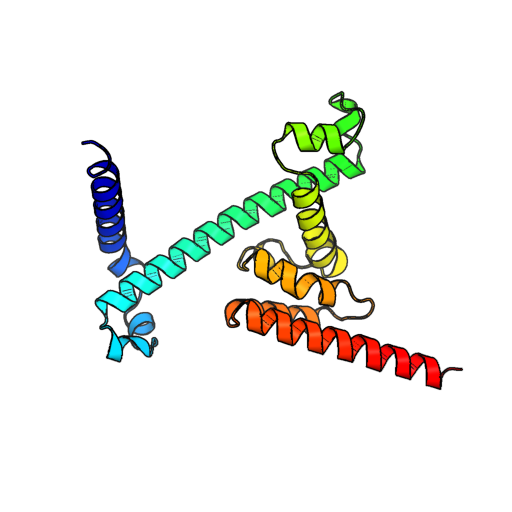0 94.94 89 LYS A N 1
ATOM 730 C CA . LYS A 1 89 ? 17.071 6.322 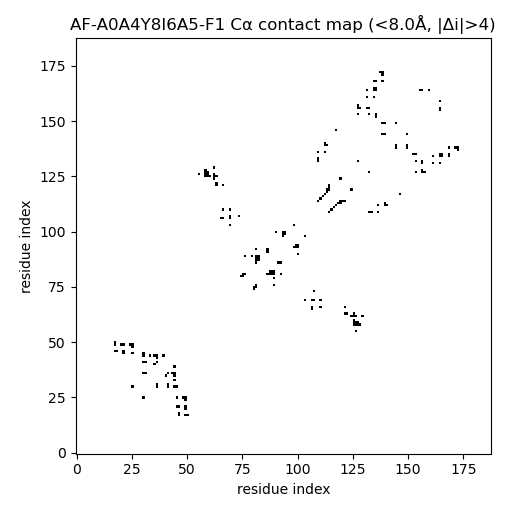-19.177 1.00 94.94 89 LYS A CA 1
ATOM 731 C C . LYS A 1 89 ? 15.639 6.341 -18.676 1.00 94.94 89 LYS A C 1
ATOM 733 O O . LYS A 1 89 ? 14.911 7.313 -18.870 1.00 94.94 89 LYS A O 1
ATOM 738 N N . PHE A 1 90 ? 15.262 5.272 -17.988 1.00 94.12 90 PHE A N 1
ATOM 739 C CA . PHE A 1 90 ? 13.953 5.161 -17.362 1.00 94.12 90 PHE A CA 1
ATOM 740 C C . PHE A 1 90 ? 13.743 6.247 -16.296 1.00 94.12 90 PHE A C 1
ATOM 742 O O . PHE A 1 90 ? 12.660 6.813 -16.193 1.00 94.12 90 PHE A O 1
ATOM 749 N N . GLU A 1 91 ? 14.787 6.583 -15.540 1.00 94.69 91 GLU A N 1
ATOM 750 C CA . GLU A 1 91 ? 14.751 7.637 -14.528 1.00 94.69 91 GLU A CA 1
ATOM 751 C C . GLU A 1 91 ? 14.432 9.012 -15.129 1.00 94.69 91 GLU A C 1
ATOM 753 O O . GLU A 1 91 ? 13.605 9.726 -14.574 1.00 94.69 91 GLU A O 1
ATOM 758 N N . ASP A 1 92 ? 14.995 9.340 -16.299 1.00 94.19 92 ASP A N 1
ATOM 759 C CA . ASP A 1 92 ? 14.719 10.608 -16.990 1.00 94.19 92 ASP A CA 1
ATOM 760 C C . ASP A 1 92 ? 13.232 10.704 -17.388 1.00 94.19 92 ASP A C 1
ATOM 762 O O . ASP A 1 92 ? 12.611 11.766 -17.310 1.00 94.19 92 ASP A O 1
ATOM 766 N N . TRP A 1 93 ? 12.645 9.575 -17.804 1.00 95.44 93 TRP A N 1
ATOM 767 C CA . TRP A 1 93 ? 11.219 9.483 -18.120 1.00 95.44 93 TRP A CA 1
ATOM 768 C C . TRP A 1 93 ? 10.347 9.657 -16.873 1.00 95.44 93 TRP A C 1
ATOM 770 O O . TRP A 1 93 ? 9.338 10.362 -16.927 1.00 95.44 93 TRP A O 1
ATOM 780 N N . ILE A 1 94 ? 10.741 9.071 -15.740 1.00 96.00 94 ILE A N 1
ATOM 781 C CA . ILE A 1 94 ? 10.044 9.236 -14.458 1.00 96.00 94 ILE A CA 1
ATOM 782 C C . ILE A 1 94 ? 10.089 10.687 -13.976 1.00 96.00 94 ILE A C 1
ATOM 784 O O . ILE A 1 94 ? 9.042 11.249 -13.652 1.00 96.00 94 ILE A O 1
ATOM 788 N N . ASP A 1 95 ? 11.266 11.311 -13.981 1.00 93.00 95 ASP A N 1
ATOM 789 C CA . ASP A 1 95 ? 11.438 12.685 -13.502 1.00 93.00 95 ASP A CA 1
ATOM 790 C C . ASP A 1 95 ? 10.588 13.676 -14.321 1.00 93.00 95 ASP A C 1
ATOM 792 O O . ASP A 1 95 ? 10.032 14.630 -13.772 1.00 93.00 95 ASP A O 1
ATOM 796 N N . ASN A 1 96 ? 10.378 13.406 -15.616 1.00 93.62 96 ASN A N 1
ATOM 797 C CA . ASN A 1 96 ? 9.484 14.191 -16.474 1.00 93.62 96 ASN A CA 1
ATOM 798 C C . ASN A 1 96 ? 8.001 14.145 -16.044 1.00 93.62 96 ASN A C 1
ATOM 800 O O . ASN A 1 96 ? 7.241 15.052 -16.378 1.00 93.62 96 ASN A O 1
ATOM 804 N N . HIS A 1 97 ? 7.577 13.125 -15.295 1.00 90.62 97 HIS A N 1
ATOM 805 C CA . HIS A 1 97 ? 6.214 13.019 -14.757 1.00 90.62 97 HIS A CA 1
ATOM 806 C C . HIS A 1 97 ? 6.051 13.714 -13.395 1.00 90.62 97 HIS A C 1
ATOM 808 O O . HIS A 1 97 ? 4.969 13.672 -12.812 1.00 90.62 97 HIS A O 1
ATOM 814 N N . GLY A 1 98 ? 7.100 14.365 -12.876 1.00 89.94 98 GLY A N 1
ATOM 815 C CA . GLY A 1 98 ? 7.041 15.123 -11.623 1.00 89.94 98 GLY A CA 1
ATOM 816 C C . GLY A 1 98 ? 6.964 14.256 -10.363 1.00 89.94 98 GLY A C 1
ATOM 817 O O . GLY A 1 98 ? 6.655 14.769 -9.288 1.00 89.94 98 GLY A O 1
ATOM 818 N N . VAL A 1 99 ? 7.251 12.955 -10.476 1.00 89.75 99 VAL A N 1
ATOM 819 C CA . VAL A 1 99 ? 7.290 12.013 -9.351 1.00 89.75 99 VAL A CA 1
ATOM 820 C C . VAL A 1 99 ? 8.737 11.630 -9.083 1.00 89.75 99 VAL A C 1
ATOM 822 O O . VAL A 1 99 ? 9.471 11.271 -9.997 1.00 89.75 99 VAL A O 1
ATOM 825 N N . SER A 1 100 ? 9.156 11.675 -7.817 1.00 93.56 100 SER A N 1
ATOM 826 C CA . SER A 1 100 ? 10.529 11.314 -7.468 1.00 93.56 100 SER A CA 1
ATOM 827 C C . SER A 1 100 ? 10.796 9.826 -7.702 1.00 93.56 100 SER A C 1
ATOM 829 O O . SER A 1 100 ? 9.986 8.971 -7.332 1.00 93.56 100 SER A O 1
ATOM 831 N N . ILE A 1 101 ? 11.972 9.491 -8.236 1.00 93.75 101 ILE A N 1
ATOM 832 C CA . ILE A 1 101 ? 12.355 8.094 -8.477 1.00 93.75 101 ILE A CA 1
ATOM 833 C C . ILE A 1 101 ? 12.314 7.222 -7.210 1.00 93.75 101 ILE A C 1
ATOM 835 O O . ILE A 1 101 ? 12.049 6.023 -7.295 1.00 93.75 101 ILE A O 1
ATOM 839 N N . SER A 1 102 ? 12.555 7.789 -6.022 1.00 94.19 102 SER A N 1
ATOM 840 C CA . SER A 1 102 ? 12.461 7.056 -4.752 1.00 94.19 102 SER A CA 1
ATOM 841 C C . SER A 1 102 ? 11.018 6.669 -4.421 1.00 94.19 102 SER A C 1
ATOM 843 O O . SER A 1 102 ? 10.785 5.535 -4.004 1.00 94.19 102 SER A O 1
ATOM 845 N N . THR A 1 103 ? 10.054 7.560 -4.671 1.00 93.81 103 THR A N 1
ATOM 846 C CA . THR A 1 103 ? 8.618 7.262 -4.561 1.00 93.81 103 THR A CA 1
ATOM 847 C C . THR A 1 103 ? 8.231 6.124 -5.500 1.00 93.81 103 THR A C 1
ATOM 849 O O . THR A 1 103 ? 7.650 5.138 -5.055 1.00 93.81 103 THR A O 1
ATOM 852 N N . VAL A 1 104 ? 8.639 6.199 -6.770 1.00 95.56 104 VAL A N 1
ATOM 853 C CA . VAL A 1 104 ? 8.346 5.151 -7.763 1.00 95.56 104 VAL A CA 1
ATOM 854 C C . VAL A 1 104 ? 8.951 3.814 -7.361 1.00 95.56 104 VAL A C 1
ATOM 856 O O . VAL A 1 104 ? 8.291 2.788 -7.459 1.00 95.56 104 VAL A O 1
ATOM 859 N N . LYS A 1 105 ? 10.191 3.805 -6.862 1.00 94.56 105 LYS A N 1
ATOM 860 C CA . LYS A 1 105 ? 10.840 2.584 -6.363 1.00 94.56 105 LYS A CA 1
ATOM 861 C C . LYS A 1 105 ? 10.105 1.981 -5.165 1.00 94.56 105 LYS A C 1
ATOM 863 O O . LYS A 1 105 ? 9.990 0.762 -5.098 1.00 94.56 105 LYS A O 1
ATOM 868 N N . SER A 1 106 ? 9.611 2.803 -4.238 1.00 94.75 106 SER A N 1
ATOM 869 C CA . SER A 1 106 ? 8.793 2.334 -3.109 1.00 94.75 106 SER A CA 1
ATOM 870 C C . SER A 1 106 ? 7.479 1.718 -3.594 1.00 94.75 106 SER A C 1
ATOM 872 O O . SER A 1 106 ? 7.139 0.613 -3.182 1.00 94.75 106 SER A O 1
ATOM 874 N N . TRP A 1 107 ? 6.779 2.368 -4.524 1.00 96.06 107 TRP A N 1
ATOM 875 C CA . TRP A 1 107 ? 5.526 1.835 -5.056 1.00 96.06 107 TRP A CA 1
ATOM 876 C C . TRP A 1 107 ? 5.718 0.585 -5.923 1.00 96.06 107 TRP A C 1
ATOM 878 O O . TRP A 1 107 ? 4.937 -0.354 -5.810 1.00 96.06 107 TRP A O 1
ATOM 888 N N . LEU A 1 108 ? 6.786 0.524 -6.725 1.00 96.12 108 LEU A N 1
ATOM 889 C CA . LEU A 1 108 ? 7.165 -0.685 -7.462 1.00 96.12 108 LEU A CA 1
ATOM 890 C C . LEU A 1 108 ? 7.426 -1.855 -6.511 1.00 96.12 108 LEU A C 1
ATOM 892 O O . LEU A 1 108 ? 6.955 -2.949 -6.777 1.00 96.12 108 LEU A O 1
ATOM 896 N N . LYS A 1 109 ? 8.106 -1.628 -5.377 1.00 96.25 109 LYS A N 1
ATOM 897 C CA . LYS A 1 109 ? 8.302 -2.672 -4.357 1.00 96.25 109 LYS A CA 1
ATOM 898 C C . LYS A 1 109 ? 6.981 -3.174 -3.778 1.00 96.25 109 LYS A C 1
ATOM 900 O O . LYS A 1 109 ? 6.809 -4.377 -3.637 1.00 96.25 109 LYS A O 1
ATOM 905 N N . LEU A 1 110 ? 6.047 -2.274 -3.457 1.00 96.31 110 LEU A N 1
ATOM 906 C CA . LEU A 1 110 ? 4.714 -2.676 -2.995 1.00 96.31 110 LEU A CA 1
ATOM 907 C C . LEU A 1 110 ? 3.997 -3.521 -4.057 1.00 96.31 110 LEU A C 1
ATOM 909 O O . LEU A 1 110 ? 3.448 -4.571 -3.734 1.00 96.31 110 LEU A O 1
ATOM 913 N N . TYR A 1 111 ? 4.031 -3.083 -5.315 1.00 96.44 111 TYR A N 1
ATOM 914 C CA . TYR A 1 111 ? 3.407 -3.785 -6.432 1.00 96.44 111 TYR A CA 1
ATOM 915 C C . TYR A 1 111 ? 4.033 -5.170 -6.667 1.00 96.44 111 TYR A C 1
ATOM 917 O O . TYR A 1 111 ? 3.325 -6.174 -6.697 1.00 96.44 111 TYR A O 1
ATOM 925 N N . ASP A 1 112 ? 5.359 -5.250 -6.765 1.00 96.25 112 ASP A N 1
ATOM 926 C CA . ASP A 1 112 ? 6.077 -6.505 -6.991 1.00 96.25 112 ASP A CA 1
ATOM 927 C C . ASP A 1 112 ? 5.850 -7.493 -5.836 1.00 96.25 112 ASP A C 1
ATOM 929 O O . ASP A 1 112 ? 5.593 -8.677 -6.061 1.00 96.25 112 ASP A O 1
ATOM 933 N N . THR A 1 113 ? 5.882 -7.021 -4.588 1.00 96.75 113 THR A N 1
ATOM 934 C CA . THR A 1 113 ? 5.682 -7.891 -3.427 1.00 96.75 113 THR A CA 1
ATOM 935 C C . THR A 1 113 ? 4.222 -8.321 -3.293 1.00 96.75 113 THR A C 1
ATOM 937 O O . THR A 1 113 ? 3.924 -9.513 -3.338 1.00 96.75 113 THR A O 1
ATOM 940 N N . PHE A 1 114 ? 3.280 -7.393 -3.142 1.00 96.62 114 PHE A N 1
ATOM 941 C CA . PHE A 1 114 ? 1.902 -7.767 -2.816 1.00 96.62 114 PHE A CA 1
ATOM 942 C C . PHE A 1 114 ? 1.125 -8.277 -4.036 1.00 96.62 114 PHE A C 1
ATOM 944 O O . PHE A 1 114 ? 0.427 -9.285 -3.942 1.00 96.62 114 PHE A O 1
ATOM 951 N N . ILE A 1 115 ? 1.263 -7.636 -5.197 1.00 95.81 115 ILE A N 1
ATOM 952 C CA . ILE A 1 115 ? 0.471 -7.996 -6.381 1.00 95.81 115 ILE A CA 1
ATOM 953 C C . ILE A 1 115 ? 1.152 -9.119 -7.163 1.00 95.81 115 ILE A C 1
ATOM 955 O O . ILE A 1 115 ? 0.513 -10.124 -7.458 1.00 95.81 115 ILE A O 1
ATOM 959 N N . ILE A 1 116 ? 2.445 -9.005 -7.483 1.00 95.19 116 ILE A N 1
ATOM 960 C CA . ILE A 1 116 ? 3.109 -10.026 -8.313 1.00 95.19 116 ILE A CA 1
ATOM 961 C C . ILE A 1 116 ? 3.432 -11.292 -7.513 1.00 95.19 116 ILE A C 1
ATOM 963 O O . ILE A 1 116 ? 3.088 -12.389 -7.956 1.00 95.19 116 ILE A O 1
ATOM 967 N N . ARG A 1 117 ? 4.070 -11.171 -6.342 1.00 95.50 117 ARG A N 1
ATOM 968 C CA . ARG A 1 117 ? 4.471 -12.337 -5.534 1.00 95.50 117 ARG A CA 1
ATOM 969 C C . ARG A 1 117 ? 3.298 -12.965 -4.775 1.00 95.50 117 ARG A C 1
ATOM 971 O O . ARG A 1 117 ? 3.130 -14.178 -4.860 1.00 95.50 117 ARG A O 1
ATOM 978 N N . TYR A 1 118 ? 2.492 -12.180 -4.058 1.00 96.12 118 TYR A N 1
ATOM 979 C CA . TYR A 1 118 ? 1.384 -12.712 -3.241 1.00 96.12 118 TYR A CA 1
ATOM 980 C C . TYR A 1 118 ? 0.014 -12.721 -3.936 1.00 96.12 118 TYR A C 1
ATOM 982 O O . TYR A 1 118 ? -0.953 -13.249 -3.380 1.00 96.12 118 TYR A O 1
ATOM 990 N N . GLN A 1 119 ? -0.092 -12.195 -5.161 1.00 96.12 119 GLN A N 1
ATOM 991 C CA . GLN A 1 119 ? -1.337 -12.206 -5.939 1.00 96.12 119 GLN A CA 1
ATOM 992 C C . GLN A 1 119 ? -2.519 -11.563 -5.198 1.00 96.12 119 GLN A C 1
ATOM 994 O O . GLN A 1 119 ? -3.646 -12.056 -5.266 1.00 96.12 119 GLN A O 1
ATOM 999 N N . PHE A 1 120 ? -2.270 -10.490 -4.447 1.00 95.88 120 PHE A N 1
ATOM 1000 C CA . PHE A 1 120 ? -3.348 -9.617 -3.989 1.00 95.88 120 PHE A CA 1
ATOM 1001 C C . PHE A 1 120 ? -3.920 -8.842 -5.169 1.00 95.88 120 PHE A C 1
ATOM 1003 O O . PHE A 1 120 ? -3.192 -8.462 -6.092 1.00 95.88 120 PHE A O 1
ATOM 1010 N N . THR A 1 121 ? -5.225 -8.584 -5.142 1.00 94.44 121 THR A N 1
ATOM 1011 C CA . THR A 1 121 ? 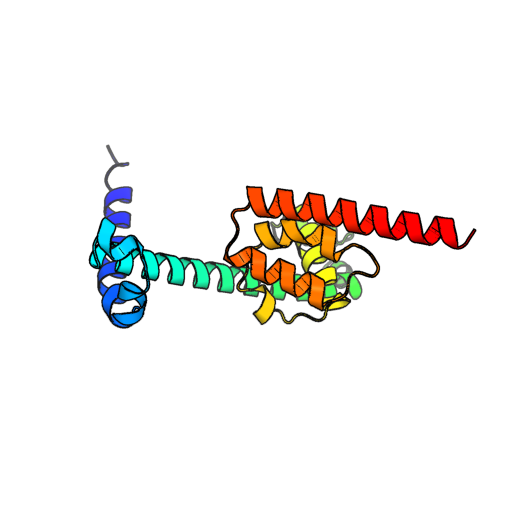-5.811 -7.653 -6.104 1.00 94.44 121 THR A CA 1
ATOM 1012 C C . THR A 1 121 ? -5.504 -6.219 -5.684 1.00 94.44 121 THR A C 1
ATOM 1014 O O . THR A 1 121 ? -5.213 -5.933 -4.521 1.00 94.44 121 THR A O 1
ATOM 1017 N N . ARG A 1 122 ? -5.580 -5.279 -6.631 1.00 92.38 122 ARG A N 1
ATOM 1018 C CA . ARG A 1 122 ? -5.474 -3.853 -6.295 1.00 92.38 122 ARG A CA 1
ATOM 1019 C C . ARG A 1 122 ? -6.553 -3.435 -5.305 1.00 92.38 122 ARG A C 1
ATOM 1021 O O . ARG A 1 122 ? -6.245 -2.715 -4.362 1.00 92.38 122 ARG A O 1
ATOM 1028 N N . ASP A 1 123 ? -7.779 -3.907 -5.504 1.00 91.38 123 ASP A N 1
ATOM 1029 C CA . ASP A 1 123 ? -8.930 -3.548 -4.675 1.00 91.38 123 ASP A CA 1
ATOM 1030 C C . ASP A 1 123 ? -8.723 -4.000 -3.223 1.00 91.38 123 ASP A C 1
ATOM 1032 O O . ASP A 1 123 ? -9.031 -3.246 -2.298 1.00 91.38 123 ASP A O 1
ATOM 1036 N N . ASP A 1 124 ? -8.097 -5.168 -3.019 1.00 91.75 124 ASP A N 1
ATOM 1037 C CA . ASP A 1 124 ? -7.719 -5.646 -1.685 1.00 91.75 124 ASP A CA 1
ATOM 1038 C C . ASP A 1 124 ? -6.770 -4.674 -0.985 1.00 91.75 124 ASP A C 1
ATOM 1040 O O . ASP A 1 124 ? -6.891 -4.459 0.218 1.00 91.75 124 ASP A O 1
ATOM 1044 N N . LEU A 1 125 ? -5.837 -4.075 -1.729 1.00 93.88 125 LEU A N 1
ATOM 1045 C CA . LEU A 1 125 ? -4.792 -3.217 -1.176 1.00 93.88 125 LEU A CA 1
ATOM 1046 C C . LEU A 1 125 ? -5.214 -1.750 -1.045 1.00 93.88 125 LEU A C 1
ATOM 1048 O O . LEU A 1 125 ? -4.725 -1.049 -0.158 1.00 93.88 125 LEU A O 1
ATOM 1052 N N . CYS A 1 126 ? -6.125 -1.271 -1.898 1.00 93.69 126 CYS A N 1
ATOM 1053 C CA . CYS A 1 126 ? -6.509 0.142 -1.956 1.00 93.69 126 CYS A CA 1
ATOM 1054 C C . CYS A 1 126 ? -7.185 0.643 -0.677 1.00 93.69 126 CYS A C 1
ATOM 1056 O O . CYS A 1 126 ? -7.138 1.838 -0.396 1.00 93.69 126 CYS A O 1
ATOM 1058 N N . LYS A 1 127 ? -7.755 -0.252 0.133 1.00 90.25 127 LYS A N 1
ATOM 1059 C CA . LYS A 1 127 ? -8.383 0.090 1.417 1.00 90.25 127 LYS A CA 1
ATOM 1060 C C . LYS A 1 127 ? -7.389 0.403 2.546 1.00 90.25 127 LYS A C 1
ATOM 1062 O O . LYS A 1 127 ? -7.802 0.901 3.590 1.00 90.25 127 LYS A O 1
ATOM 1067 N N . TYR A 1 128 ? -6.100 0.105 2.373 1.00 91.56 128 TYR A N 1
ATOM 1068 C CA . TYR A 1 128 ? -5.094 0.266 3.424 1.00 91.56 128 TYR A CA 1
ATOM 1069 C C . TYR A 1 128 ? -4.296 1.571 3.289 1.00 91.56 128 TYR A C 1
ATOM 1071 O O . TYR A 1 128 ? -4.019 2.059 2.194 1.00 91.56 128 TYR A O 1
ATOM 1079 N N . ASP A 1 129 ? -3.853 2.120 4.422 1.00 90.25 129 ASP A N 1
ATOM 1080 C CA . ASP A 1 129 ? -2.914 3.245 4.437 1.00 90.25 129 ASP A CA 1
ATOM 1081 C C . ASP A 1 129 ? -1.553 2.813 3.854 1.00 90.25 129 ASP A C 1
ATOM 1083 O O . ASP A 1 129 ? -0.902 1.898 4.369 1.00 90.25 129 ASP A O 1
ATOM 1087 N N . LEU A 1 130 ? -1.085 3.502 2.806 1.00 90.75 130 LEU A N 1
ATOM 1088 C CA . LEU A 1 130 ? 0.192 3.211 2.142 1.00 90.75 130 LEU A CA 1
ATOM 1089 C C . LEU A 1 130 ? 1.399 3.272 3.076 1.00 90.75 130 LEU A C 1
ATOM 1091 O O . LEU A 1 130 ? 2.361 2.525 2.884 1.00 90.75 130 LEU A O 1
ATOM 1095 N N . LYS A 1 131 ? 1.399 4.156 4.078 1.00 91.38 131 LYS A N 1
ATOM 1096 C CA . LYS A 1 131 ? 2.495 4.215 5.053 1.00 91.38 131 LYS A CA 1
ATOM 1097 C C . LYS A 1 131 ? 2.543 2.937 5.869 1.00 91.38 131 LYS A C 1
ATOM 1099 O O . LYS A 1 131 ? 3.626 2.404 6.085 1.00 91.38 131 LYS A O 1
ATOM 1104 N N . LYS A 1 132 ? 1.382 2.427 6.275 1.00 93.31 132 LYS A N 1
ATOM 1105 C CA . LYS A 1 132 ? 1.279 1.171 7.018 1.00 93.31 132 LYS A CA 1
ATOM 1106 C C . LYS A 1 132 ? 1.589 -0.045 6.150 1.00 93.31 132 LYS A C 1
ATOM 1108 O O . LYS A 1 132 ? 2.296 -0.931 6.617 1.00 93.31 132 LYS A O 1
ATOM 1113 N N . LEU A 1 133 ? 1.205 -0.035 4.872 1.00 94.38 133 LEU A N 1
ATOM 1114 C CA . LEU A 1 133 ? 1.662 -1.042 3.906 1.00 94.38 133 LEU A CA 1
ATOM 1115 C C . LEU A 1 133 ? 3.194 -1.067 3.790 1.00 94.38 133 LEU A C 1
ATOM 1117 O O . LEU A 1 133 ? 3.803 -2.132 3.806 1.00 94.38 133 LEU A O 1
ATOM 1121 N N . ASN A 1 134 ? 3.845 0.100 3.755 1.00 94.81 134 ASN A N 1
ATOM 1122 C CA . ASN A 1 134 ? 5.310 0.175 3.769 1.00 94.81 134 ASN A CA 1
ATOM 1123 C C . ASN A 1 134 ? 5.934 -0.311 5.090 1.00 94.81 134 ASN A C 1
ATOM 1125 O O . ASN A 1 134 ? 7.089 -0.729 5.080 1.00 94.81 134 ASN A O 1
ATOM 1129 N N . ILE A 1 135 ? 5.212 -0.255 6.215 1.00 95.62 135 ILE A N 1
ATOM 1130 C CA . ILE A 1 135 ? 5.700 -0.783 7.498 1.00 95.62 135 ILE A CA 1
ATOM 1131 C C . ILE A 1 135 ? 5.747 -2.312 7.463 1.00 95.62 135 ILE A C 1
ATOM 1133 O O . ILE A 1 135 ? 6.734 -2.867 7.924 1.00 95.62 135 ILE A O 1
ATOM 1137 N N . ILE A 1 136 ? 4.730 -2.979 6.910 1.00 95.38 136 ILE A N 1
ATOM 1138 C CA . ILE A 1 136 ? 4.671 -4.452 6.856 1.00 95.38 136 ILE A CA 1
ATOM 1139 C C . ILE A 1 136 ? 5.461 -5.056 5.683 1.00 95.38 136 ILE A C 1
ATOM 1141 O O . ILE A 1 136 ? 5.800 -6.237 5.714 1.00 95.38 136 ILE A O 1
ATOM 1145 N N . LEU A 1 137 ? 5.777 -4.254 4.657 1.00 96.19 137 LEU A N 1
ATOM 1146 C CA . LEU A 1 137 ? 6.505 -4.685 3.458 1.00 96.19 137 LEU A CA 1
ATOM 1147 C C . LEU A 1 137 ? 7.767 -5.522 3.761 1.00 96.19 137 LEU A C 1
ATOM 1149 O O . LEU A 1 137 ? 7.937 -6.542 3.097 1.00 96.19 137 LEU A O 1
ATOM 1153 N N . PRO A 1 138 ? 8.623 -5.180 4.747 1.00 95.50 138 PRO A N 1
ATOM 1154 C CA . PRO A 1 138 ? 9.815 -5.969 5.039 1.00 95.50 138 PRO A CA 1
ATOM 1155 C C . PRO A 1 138 ? 9.524 -7.419 5.449 1.00 95.50 138 PRO A C 1
ATOM 1157 O O . PRO A 1 138 ? 10.305 -8.288 5.083 1.00 95.50 138 PRO A O 1
ATOM 1160 N N . ILE A 1 139 ? 8.411 -7.709 6.143 1.00 94.38 139 ILE A N 1
ATOM 1161 C CA . ILE A 1 139 ? 7.997 -9.098 6.438 1.00 94.38 139 ILE A CA 1
ATOM 1162 C C . ILE A 1 139 ? 7.635 -9.814 5.146 1.00 94.38 139 ILE A C 1
ATOM 1164 O O . ILE A 1 139 ? 8.117 -10.911 4.882 1.00 94.38 139 ILE A O 1
ATOM 1168 N N . ALA A 1 140 ? 6.810 -9.170 4.321 1.00 94.69 140 ALA A N 1
ATOM 1169 C CA . ALA A 1 140 ? 6.366 -9.739 3.058 1.00 94.69 140 ALA A CA 1
ATOM 1170 C C . ALA A 1 140 ? 7.547 -9.994 2.095 1.00 94.69 140 ALA A C 1
ATOM 1172 O O . ALA A 1 140 ? 7.488 -10.913 1.277 1.00 94.69 140 ALA A O 1
ATOM 1173 N N . GLU A 1 141 ? 8.635 -9.222 2.202 1.00 95.25 141 GLU A N 1
ATOM 1174 C CA . GLU A 1 141 ? 9.872 -9.423 1.440 1.00 95.25 141 GLU A CA 1
ATOM 1175 C C . GLU A 1 141 ? 10.675 -10.661 1.898 1.00 95.25 141 GLU A C 1
ATOM 1177 O O . GLU A 1 141 ? 11.369 -11.242 1.060 1.00 95.25 141 GLU A O 1
ATOM 1182 N N . ILE A 1 142 ? 10.546 -11.133 3.149 1.00 93.62 142 ILE A N 1
ATOM 1183 C CA . ILE A 1 142 ? 11.283 -12.314 3.642 1.00 93.62 142 ILE A CA 1
ATOM 1184 C C . ILE A 1 142 ? 10.896 -13.558 2.836 1.00 93.62 142 ILE A C 1
ATOM 1186 O O . ILE A 1 142 ? 9.721 -13.856 2.620 1.00 93.62 142 ILE A O 1
ATOM 1190 N N . GLU A 1 143 ? 11.896 -14.288 2.350 1.00 88.69 143 GLU A N 1
ATOM 1191 C CA . GLU A 1 143 ? 11.697 -15.521 1.591 1.00 88.69 143 GLU A CA 1
ATOM 1192 C C . GLU A 1 143 ? 11.065 -16.615 2.468 1.00 88.69 143 GLU A C 1
ATOM 1194 O O . GLU A 1 143 ? 11.428 -16.787 3.627 1.00 88.69 143 GLU A O 1
ATOM 1199 N N . GLY A 1 144 ? 10.092 -17.346 1.922 1.00 87.75 144 GLY A N 1
ATOM 1200 C CA . GLY A 1 144 ? 9.406 -18.428 2.638 1.00 87.75 144 GLY A CA 1
ATOM 1201 C C . GLY A 1 144 ? 8.223 -18.003 3.515 1.00 87.75 144 GLY A C 1
ATOM 1202 O O . GLY A 1 144 ? 7.482 -18.879 3.955 1.00 87.75 144 GLY A O 1
ATOM 1203 N N . VAL A 1 145 ? 7.983 -16.701 3.718 1.00 92.44 145 VAL A N 1
ATOM 1204 C CA . VAL A 1 145 ? 6.752 -16.225 4.374 1.00 92.44 145 VAL A CA 1
ATOM 1205 C C . VAL A 1 145 ? 5.542 -16.525 3.472 1.00 92.44 145 VAL A C 1
ATOM 1207 O O . VAL A 1 145 ? 5.563 -16.148 2.293 1.00 92.44 145 VAL A O 1
ATOM 1210 N N . PRO A 1 146 ? 4.510 -17.228 3.977 1.00 93.75 146 PRO A N 1
ATOM 1211 C CA . PRO A 1 146 ? 3.327 -17.572 3.198 1.00 93.75 146 PRO A CA 1
ATOM 1212 C C . PRO A 1 146 ? 2.345 -16.393 3.113 1.00 93.75 146 PRO A C 1
ATOM 1214 O O . PRO A 1 146 ? 2.411 -15.445 3.898 1.00 93.75 146 PRO A O 1
ATOM 1217 N N . LYS A 1 147 ? 1.424 -16.444 2.143 1.00 94.56 147 LYS A N 1
ATOM 1218 C CA . LYS A 1 147 ? 0.452 -15.365 1.896 1.00 94.56 147 LYS A CA 1
ATOM 1219 C C . LYS A 1 147 ? -0.430 -15.111 3.115 1.00 94.56 147 LYS A C 1
ATOM 1221 O O . LYS A 1 147 ? -0.670 -13.960 3.453 1.00 94.56 147 LYS A O 1
ATOM 1226 N N . GLU A 1 148 ? -0.855 -16.178 3.774 1.00 94.62 148 GLU A N 1
ATOM 1227 C CA . GLU A 1 148 ? -1.756 -16.158 4.924 1.00 94.62 148 GLU A CA 1
ATOM 1228 C C . GLU A 1 148 ? -1.151 -15.352 6.081 1.00 94.62 148 GLU A C 1
ATOM 1230 O O . GLU A 1 148 ? -1.818 -14.503 6.660 1.00 94.62 148 GLU A O 1
ATOM 1235 N N . SER A 1 149 ? 0.149 -15.518 6.348 1.00 92.50 149 SER A N 1
ATOM 1236 C CA . SER A 1 149 ? 0.844 -14.703 7.351 1.00 92.50 149 SER A CA 1
ATOM 1237 C C . SER A 1 149 ? 0.863 -13.225 6.963 1.00 92.50 149 SER A C 1
ATOM 1239 O O . SER A 1 149 ? 0.666 -12.358 7.805 1.00 92.50 149 SER A O 1
ATOM 1241 N N . VAL A 1 150 ? 1.060 -12.905 5.680 1.00 94.31 150 VAL A N 1
ATOM 1242 C CA . VAL A 1 150 ? 1.001 -11.512 5.206 1.00 94.31 150 VAL A CA 1
ATOM 1243 C C . VAL A 1 150 ? -0.412 -10.928 5.348 1.00 94.31 150 VAL A C 1
ATOM 1245 O O . VAL A 1 150 ? -0.541 -9.754 5.693 1.00 94.31 150 VAL A O 1
ATOM 1248 N N . GLU A 1 151 ? -1.461 -11.725 5.128 1.00 94.06 151 GLU A N 1
ATOM 1249 C CA . GLU A 1 151 ? -2.861 -11.320 5.339 1.00 94.06 151 GLU A CA 1
ATOM 1250 C C . GLU A 1 151 ? -3.139 -10.950 6.801 1.00 94.06 151 GLU A C 1
ATOM 1252 O O . GLU A 1 151 ? -3.734 -9.904 7.059 1.00 94.06 151 GLU A O 1
ATOM 1257 N N . GLU A 1 152 ? -2.614 -11.713 7.763 1.00 92.38 152 GLU A N 1
ATOM 1258 C CA . GLU A 1 152 ? -2.737 -11.394 9.195 1.00 92.38 152 GLU A CA 1
ATOM 1259 C C . GLU A 1 152 ? -2.122 -10.019 9.540 1.00 92.38 152 GLU A C 1
ATOM 1261 O O . GLU A 1 152 ? -2.685 -9.224 10.307 1.00 92.38 152 GLU A O 1
ATOM 1266 N N . PHE A 1 153 ? -0.992 -9.674 8.913 1.00 92.06 153 PHE A N 1
ATOM 1267 C CA . PHE A 1 153 ? -0.383 -8.349 9.066 1.00 92.06 153 PHE A CA 1
ATOM 1268 C C . PHE A 1 153 ? -1.179 -7.243 8.369 1.00 92.06 153 PHE A C 1
ATOM 1270 O O . PHE A 1 153 ? -1.249 -6.125 8.888 1.00 92.06 153 PHE A O 1
ATOM 1277 N N . LEU A 1 154 ? -1.795 -7.530 7.221 1.00 92.62 154 LEU A N 1
ATOM 1278 C CA . LEU A 1 154 ? -2.684 -6.588 6.537 1.00 92.62 154 LEU A CA 1
ATOM 1279 C C . LEU A 1 154 ? -3.919 -6.267 7.386 1.00 92.62 154 LEU A C 1
ATOM 1281 O O . LEU A 1 154 ? -4.305 -5.102 7.479 1.00 92.62 154 LEU A O 1
ATOM 1285 N N . ASP A 1 155 ? -4.503 -7.243 8.074 1.00 89.19 155 ASP A N 1
ATOM 1286 C CA . ASP A 1 155 ? -5.641 -6.997 8.969 1.00 89.19 155 ASP A CA 1
ATOM 1287 C C . ASP A 1 155 ? -5.253 -6.092 10.147 1.00 89.19 155 ASP A C 1
ATOM 1289 O O . ASP A 1 155 ? -5.986 -5.161 10.510 1.00 89.19 155 ASP A O 1
ATOM 1293 N N . SER A 1 156 ? -4.034 -6.268 10.658 1.00 89.31 156 SER A N 1
ATOM 1294 C CA . SER A 1 156 ? -3.464 -5.453 11.736 1.00 89.31 156 SER A CA 1
ATOM 1295 C C . SER A 1 156 ? -3.290 -3.971 11.356 1.00 89.31 156 SER A C 1
ATOM 1297 O O . SER A 1 156 ? -3.361 -3.092 12.220 1.00 89.31 156 SER A O 1
ATOM 1299 N N . ILE A 1 157 ? -3.135 -3.646 10.063 1.00 89.69 157 ILE A N 1
ATOM 1300 C CA . ILE A 1 157 ? -3.023 -2.255 9.577 1.00 89.69 157 ILE A CA 1
ATOM 1301 C C . ILE A 1 157 ? -4.248 -1.418 9.958 1.00 89.69 157 ILE A C 1
ATOM 1303 O O . ILE A 1 157 ? -4.111 -0.224 10.255 1.00 89.69 157 ILE A O 1
ATOM 1307 N N . THR A 1 158 ? -5.438 -2.018 9.931 1.00 82.81 158 THR A N 1
ATOM 1308 C CA . THR A 1 158 ? -6.707 -1.297 10.113 1.00 82.81 158 THR A CA 1
ATOM 1309 C C . THR A 1 158 ? -6.933 -0.849 11.554 1.00 82.81 158 THR A C 1
ATOM 1311 O O . THR A 1 158 ? -7.569 0.177 11.784 1.00 82.81 158 THR A O 1
ATOM 1314 N N . SER A 1 159 ? -6.365 -1.570 12.522 1.00 83.56 159 SER A N 1
ATOM 1315 C CA . SER A 1 159 ? -6.649 -1.394 13.948 1.00 83.56 159 SER A CA 1
ATOM 1316 C C . SER A 1 159 ? -5.461 -0.867 14.758 1.00 83.56 159 SER A C 1
ATOM 1318 O O . SER A 1 159 ? -5.668 -0.227 15.789 1.00 83.56 159 SER A O 1
ATOM 1320 N N . MET A 1 160 ? -4.220 -1.070 14.300 1.00 90.94 160 MET A N 1
ATOM 1321 C CA . MET A 1 160 ? -3.023 -0.675 15.051 1.00 90.94 160 MET A CA 1
ATOM 1322 C C . MET A 1 160 ? -2.524 0.730 14.709 1.00 90.94 160 MET A C 1
ATOM 1324 O O . MET A 1 160 ? -2.572 1.185 13.562 1.00 90.94 160 MET A O 1
ATOM 1328 N N . HIS A 1 161 ? -1.969 1.423 15.703 1.00 92.06 161 HIS A N 1
ATOM 1329 C CA . HIS A 1 161 ? -1.227 2.661 15.476 1.00 92.06 161 HIS A CA 1
ATOM 1330 C C . HIS A 1 161 ? 0.127 2.375 14.796 1.00 92.06 161 HIS A C 1
ATOM 1332 O O . HIS A 1 161 ? 0.704 1.302 14.965 1.00 92.06 161 HIS A O 1
ATOM 1338 N N . GLU A 1 162 ? 0.671 3.337 14.037 1.00 92.56 162 GLU A N 1
ATOM 1339 C CA . GLU A 1 162 ? 1.920 3.145 13.277 1.00 92.56 162 GLU A CA 1
ATOM 1340 C C . GLU A 1 162 ? 3.118 2.728 14.151 1.00 92.56 162 GLU A C 1
ATOM 1342 O O . GLU A 1 162 ? 3.971 1.966 13.701 1.00 92.56 162 GLU A O 1
ATOM 1347 N N . SER A 1 163 ? 3.217 3.243 15.381 1.00 92.81 163 SER A N 1
ATOM 1348 C CA . SER A 1 163 ? 4.298 2.898 16.323 1.00 92.81 163 SER A CA 1
ATOM 1349 C C . SER A 1 163 ? 4.254 1.437 16.752 1.00 92.81 163 SER A C 1
ATOM 1351 O O . SER A 1 163 ? 5.293 0.781 16.855 1.00 92.81 163 SER A O 1
ATOM 1353 N N . ASP A 1 164 ? 3.045 0.940 16.981 1.00 94.50 164 ASP A N 1
ATOM 1354 C CA . ASP A 1 164 ? 2.807 -0.387 17.531 1.00 94.50 164 ASP A CA 1
ATOM 1355 C C . ASP A 1 164 ? 2.976 -1.411 16.414 1.00 94.50 164 ASP A C 1
ATOM 1357 O O . ASP A 1 164 ? 3.687 -2.397 16.583 1.00 94.50 164 ASP A O 1
ATOM 1361 N N . LEU A 1 165 ? 2.457 -1.090 15.222 1.00 94.50 165 LEU A N 1
ATOM 1362 C CA . LEU A 1 165 ? 2.683 -1.860 14.004 1.00 94.50 165 LEU A CA 1
ATOM 1363 C C . LEU A 1 165 ? 4.183 -1.997 13.694 1.00 94.50 165 LEU A C 1
ATOM 1365 O O . LEU A 1 165 ? 4.648 -3.092 13.404 1.00 94.50 165 LEU A O 1
ATOM 1369 N N . LYS A 1 166 ? 4.971 -0.916 13.808 1.00 94.94 166 LYS A N 1
ATOM 1370 C CA . LYS A 1 166 ? 6.437 -0.975 13.621 1.00 94.94 166 LYS A CA 1
ATOM 1371 C C . LYS A 1 166 ? 7.125 -1.884 14.635 1.00 94.94 166 LYS A C 1
ATOM 1373 O O . LYS A 1 166 ? 8.075 -2.573 14.273 1.00 94.94 166 LYS A O 1
ATOM 1378 N N . SER A 1 167 ? 6.687 -1.839 15.891 1.00 95.31 167 SER A N 1
ATOM 1379 C CA . SER A 1 167 ? 7.267 -2.657 16.961 1.00 95.31 167 SER A CA 1
ATOM 1380 C C . SER A 1 167 ? 6.973 -4.136 16.725 1.00 95.31 167 SER A C 1
ATOM 1382 O O . SER A 1 167 ? 7.912 -4.921 16.649 1.00 95.31 167 SER A O 1
ATOM 1384 N N . MET A 1 168 ? 5.706 -4.472 16.465 1.00 94.31 168 MET A N 1
ATOM 1385 C CA . MET A 1 168 ? 5.270 -5.831 16.133 1.00 94.31 168 MET A CA 1
ATOM 1386 C C . MET A 1 168 ? 6.014 -6.379 14.911 1.00 94.31 168 MET A C 1
ATOM 1388 O O . MET A 1 168 ? 6.563 -7.473 14.957 1.00 94.31 168 MET A O 1
ATOM 1392 N N . VAL A 1 169 ? 6.105 -5.593 13.833 1.00 94.19 169 VAL A N 1
ATOM 1393 C CA . VAL A 1 169 ? 6.809 -6.023 12.620 1.00 94.19 169 VAL A CA 1
ATOM 1394 C C . VAL A 1 169 ? 8.282 -6.327 12.897 1.00 94.19 169 VAL A C 1
ATOM 1396 O O . VAL A 1 169 ? 8.839 -7.287 12.373 1.00 94.19 169 VAL A O 1
ATOM 1399 N N . LYS A 1 170 ? 8.938 -5.509 13.722 1.00 94.62 170 LYS A N 1
ATOM 1400 C CA . LYS A 1 170 ? 10.349 -5.703 14.066 1.00 94.62 170 LYS A CA 1
ATOM 1401 C C . LYS A 1 170 ? 10.572 -6.979 14.885 1.00 94.62 170 LYS A C 1
ATOM 1403 O O . LYS A 1 170 ? 11.582 -7.655 14.676 1.00 94.62 170 LYS A O 1
ATOM 1408 N N . GLU A 1 171 ? 9.675 -7.267 15.820 1.00 94.38 171 GLU A N 1
ATOM 1409 C CA . GLU A 1 171 ? 9.703 -8.491 16.625 1.00 94.38 171 GLU A CA 1
ATOM 1410 C C . GLU A 1 171 ? 9.540 -9.716 15.722 1.00 94.38 171 GLU A C 1
ATOM 1412 O O . GLU A 1 171 ? 10.433 -10.562 15.698 1.00 94.38 171 GLU A O 1
ATOM 1417 N N . GLU A 1 172 ? 8.523 -9.720 14.858 1.00 93.19 172 GLU A N 1
ATOM 1418 C CA . GLU A 1 172 ? 8.260 -10.825 13.930 1.00 93.19 172 GLU A CA 1
ATOM 1419 C C . GLU A 1 172 ? 9.447 -11.108 12.998 1.00 93.19 172 GLU A C 1
ATOM 1421 O O . GLU A 1 172 ? 9.888 -12.246 12.855 1.00 93.19 172 GLU A O 1
ATOM 1426 N N . ILE A 1 173 ? 10.029 -10.067 12.389 1.00 93.12 173 ILE A N 1
ATOM 1427 C CA . ILE A 1 173 ? 11.213 -10.224 11.529 1.00 93.12 173 ILE A CA 1
ATOM 1428 C C . ILE A 1 173 ? 12.349 -10.904 12.302 1.00 93.12 173 ILE A C 1
ATOM 1430 O O . ILE A 1 173 ? 13.050 -11.756 11.758 1.00 93.12 173 ILE A O 1
ATOM 1434 N N . THR A 1 174 ? 12.535 -10.541 13.572 1.00 92.81 174 THR A N 1
ATOM 1435 C CA . THR A 1 174 ? 13.580 -11.128 14.416 1.00 92.81 174 THR A CA 1
ATOM 1436 C C . THR A 1 174 ? 13.304 -12.610 14.677 1.00 92.81 174 THR A C 1
ATOM 1438 O O . THR A 1 174 ? 14.229 -13.422 14.608 1.00 92.81 174 THR A O 1
ATOM 1441 N N . GLU A 1 175 ? 12.050 -12.984 14.924 1.00 91.44 175 GLU A N 1
ATOM 1442 C CA . GLU A 1 175 ? 11.635 -14.373 15.155 1.00 91.44 175 GLU A CA 1
ATOM 1443 C C . GLU A 1 175 ? 11.758 -15.245 13.896 1.00 91.44 175 GLU A C 1
ATOM 1445 O O . GLU A 1 175 ? 12.325 -16.344 13.952 1.00 91.44 175 GLU A O 1
ATOM 1450 N N . ILE A 1 176 ? 11.316 -14.745 12.738 1.00 89.75 176 ILE A N 1
ATOM 1451 C CA . ILE A 1 176 ? 11.424 -15.457 11.455 1.00 89.75 176 ILE A CA 1
ATOM 1452 C C . ILE A 1 176 ? 12.895 -15.724 11.112 1.00 89.75 176 ILE A C 1
ATOM 1454 O O . ILE A 1 176 ? 13.259 -16.841 10.735 1.00 89.75 176 ILE A O 1
ATOM 1458 N N . LEU A 1 177 ? 13.764 -14.723 11.274 1.00 88.38 177 LEU A N 1
ATOM 1459 C CA . LEU A 1 177 ? 15.189 -14.875 10.977 1.00 88.38 177 LEU A CA 1
ATOM 1460 C C . LEU A 1 177 ? 15.877 -15.825 11.967 1.00 88.38 177 LEU A C 1
ATOM 1462 O O . LEU A 1 177 ? 16.604 -16.721 11.542 1.00 88.38 177 LEU A O 1
ATOM 1466 N N . SER A 1 178 ? 15.576 -15.713 13.264 1.00 88.75 178 SER A N 1
ATOM 1467 C CA . SER A 1 178 ? 16.164 -16.584 14.295 1.00 88.75 178 SER A CA 1
ATOM 1468 C C . SER A 1 178 ? 15.746 -18.051 14.131 1.00 88.75 178 SER A C 1
ATOM 1470 O O . SER A 1 178 ? 16.552 -18.963 14.318 1.00 88.75 178 SER A O 1
ATOM 1472 N N . SER A 1 179 ? 14.488 -18.304 13.757 1.00 81.88 179 SER A N 1
ATOM 1473 C CA . SER A 1 179 ? 13.985 -19.662 13.513 1.00 81.88 179 SER A CA 1
ATOM 1474 C C . SER A 1 179 ? 14.531 -20.276 12.220 1.00 81.88 179 SER A C 1
ATOM 1476 O O . SER A 1 179 ? 14.752 -21.488 12.158 1.00 81.88 179 SER A O 1
ATOM 1478 N N . SER A 1 180 ? 14.803 -19.451 11.207 1.00 73.81 180 SER A N 1
ATOM 1479 C CA . SER A 1 180 ? 15.423 -19.883 9.950 1.00 73.81 180 SER A CA 1
ATOM 1480 C C . SER A 1 180 ? 16.902 -20.241 10.133 1.00 73.81 180 SER A C 1
ATOM 1482 O O . SER A 1 180 ? 17.357 -21.262 9.620 1.00 73.81 180 SER A O 1
ATOM 1484 N N . GLU A 1 181 ? 17.643 -19.455 10.919 1.00 69.94 181 GLU A N 1
ATOM 1485 C CA . GLU A 1 181 ? 19.045 -19.733 11.261 1.00 69.94 181 GLU A CA 1
ATOM 1486 C C . GLU A 1 181 ? 19.203 -21.019 12.084 1.00 69.94 181 GLU A C 1
ATOM 1488 O O . GLU A 1 181 ? 20.133 -21.789 11.841 1.00 69.94 181 GLU A O 1
ATOM 1493 N N . ALA A 1 182 ? 18.278 -21.292 13.010 1.00 62.62 182 ALA A N 1
ATOM 1494 C CA . ALA A 1 182 ? 18.285 -22.525 13.797 1.00 62.62 182 ALA A CA 1
ATOM 1495 C C . ALA A 1 182 ? 18.125 -23.781 12.920 1.00 62.62 182 ALA A C 1
ATOM 1497 O O . ALA A 1 182 ? 18.835 -24.764 13.115 1.00 62.62 182 ALA A O 1
ATOM 1498 N N . ARG A 1 183 ? 17.256 -23.736 11.900 1.00 59.06 183 ARG A N 1
ATOM 1499 C CA . ARG A 1 183 ? 17.042 -24.868 10.977 1.00 59.06 183 ARG A CA 1
ATOM 1500 C C . ARG A 1 183 ? 18.264 -25.175 10.111 1.00 59.06 183 ARG A C 1
ATOM 1502 O O . ARG A 1 183 ? 18.523 -26.336 9.827 1.00 59.06 183 ARG A O 1
ATOM 1509 N N . LEU A 1 184 ? 19.036 -24.156 9.731 1.00 61.31 184 LEU A N 1
ATOM 1510 C CA . LEU A 1 184 ? 20.266 -24.339 8.950 1.00 61.31 184 LEU A CA 1
ATOM 1511 C C . LEU A 1 184 ? 21.409 -24.967 9.767 1.00 61.31 184 LEU A C 1
ATOM 1513 O O . LEU A 1 184 ? 22.297 -25.590 9.187 1.00 61.31 184 LEU A O 1
ATOM 1517 N N . GLN A 1 185 ? 21.399 -24.818 11.097 1.00 56.56 185 GLN A N 1
ATOM 1518 C C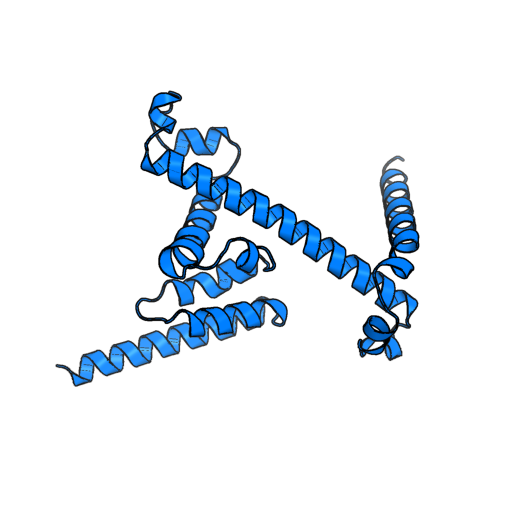A . GLN A 1 185 ? 22.401 -25.428 11.981 1.00 56.56 185 GLN A CA 1
ATOM 1519 C C . GLN A 1 185 ? 22.129 -26.910 12.264 1.00 56.56 185 GLN A C 1
ATOM 1521 O O . GLN A 1 185 ? 23.083 -27.656 12.459 1.00 56.56 185 GLN A O 1
ATOM 1526 N N . ASP A 1 186 ? 20.867 -27.344 12.239 1.00 53.16 186 ASP A N 1
ATOM 1527 C CA . ASP A 1 186 ? 20.492 -28.753 12.436 1.00 53.16 186 ASP A CA 1
ATOM 1528 C C . ASP A 1 186 ? 20.728 -29.626 11.182 1.00 53.16 186 ASP A C 1
ATOM 1530 O O . ASP A 1 186 ? 20.756 -30.855 11.275 1.00 53.16 186 ASP A O 1
ATOM 1534 N N . GLU A 1 187 ? 20.914 -29.008 10.010 1.00 51.62 187 GLU A N 1
ATOM 1535 C CA . GLU A 1 187 ? 21.178 -29.689 8.730 1.00 51.62 187 GLU A CA 1
ATOM 1536 C C . GLU A 1 187 ? 22.676 -29.760 8.343 1.00 51.62 187 GLU A C 1
ATOM 1538 O O . GLU A 1 187 ? 23.001 -30.311 7.286 1.00 51.62 187 GLU A O 1
ATOM 1543 N N . SER A 1 188 ? 23.589 -29.230 9.173 1.00 47.53 188 SER A N 1
ATOM 1544 C CA . SER A 1 188 ? 25.058 -29.268 8.972 1.00 47.53 188 SER A CA 1
ATOM 1545 C C . SER A 1 188 ? 25.759 -30.292 9.865 1.00 47.53 188 SER A C 1
ATOM 1547 O O . SER A 1 188 ? 26.723 -30.925 9.373 1.00 47.53 188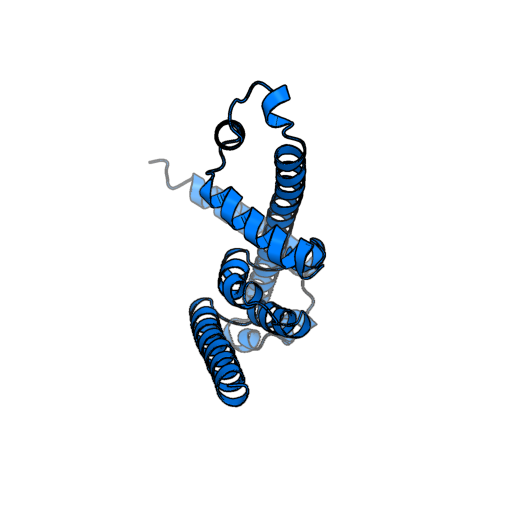 SER A O 1
#

Mean predicted aligned error: 8.7 Å

Sequence (188 aa):
MEKMNAQAVTSNQLELRLSETKNQEITDEEVAANWRTEIYGEEVIRNTLVLDKWVGEKIFEANTAMFEWIELVVKIKYDKSYEQLGYTKFEDWIDNHGVSISTVKSWLKLYDTFIIRYQFTRDDLCKYDLKKLNIILPIAEIEGVPKESVEEFLDSITSMHESDLKSMVKEEITEILSSSEARLQDES

Solvent-accessible surface area (backbone atoms only — not comparable to full-atom values): 10796 Å² total; per-residue (Å²): 144,67,76,74,57,62,60,53,56,53,50,55,51,50,52,50,54,48,66,70,42,38,77,77,77,55,55,73,66,64,43,69,70,37,80,60,26,86,78,65,35,63,68,55,44,36,52,48,54,48,50,52,50,54,52,50,51,52,46,26,54,52,39,47,55,50,52,58,50,48,54,50,49,50,50,35,61,72,71,45,47,42,50,80,75,72,31,94,44,70,64,62,50,42,52,74,71,76,44,59,67,67,59,52,52,52,53,49,50,52,42,49,45,44,37,66,70,57,62,47,54,68,75,74,53,20,77,52,60,67,71,54,51,61,57,49,41,66,56,65,66,41,84,86,64,55,61,68,64,47,50,57,53,56,59,45,55,81,77,49,53,73,71,56,48,47,50,53,46,53,52,49,51,52,52,56,52,53,57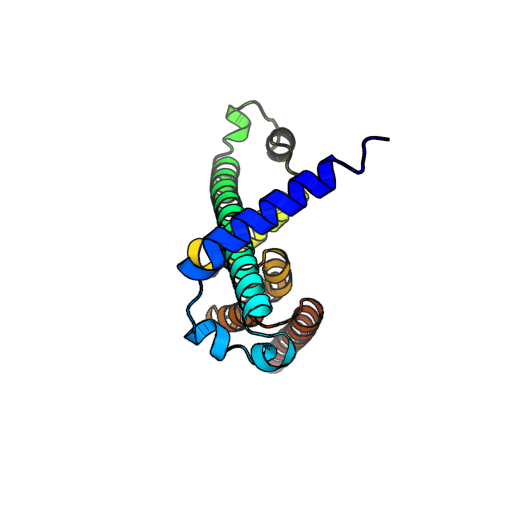,52,55,54,55,58,61,78,76,108

Radius of gyration: 22.25 Å; Cα contacts (8 Å, |Δi|>4): 123; chains: 1; bounding box: 53×72×54 Å

pLDDT: mean 86.15, std 13.69, range [43.12, 96.75]

Foldseek 3Di:
DPPVPVVVVVVVVLVVVLVVCLVPPDDPVNQVPDPCCVVPNSVVSSSVVVVVVVVLVVLLVVLLVLLVVLVVLVVCVVVVVVVVVVDPDSQVVVVVVVDHPVNSVLSNLLCCQCCVVLNDDSNLVSSADSLQSSLLSVVSPDPPDHNVNSVVLRVCRVPDDPVVSNVVSVVVVVVVVVVVVVVVVVVD